Protein AF-A0A8S1V8V9-F1 (afdb_monomer)

Nearest PDB structures (foldseek):
  4qnz-assembly1_A  TM=6.949E-01  e=1.339E-03  Escherichia coli str. K-12 substr. MC4100
  6pjr-assembly1_A  TM=7.180E-01  e=3.390E-03  Escherichia coli
  3zmj-assembly1_A  TM=7.064E-01  e=3.738E-03  Escherichia coli
  6pj9-assembly1_A  TM=7.117E-01  e=6.097E-03  Escherichia coli
  7unh-assembly1_A  TM=2.315E-01  e=5.204E+00  synthetic construct

Structure (mmCIF, N/CA/C/O backbone):
data_AF-A0A8S1V8V9-F1
#
_entry.id   AF-A0A8S1V8V9-F1
#
loop_
_atom_site.group_PDB
_atom_site.id
_atom_site.type_symbol
_atom_site.label_atom_id
_atom_site.label_alt_id
_atom_site.label_comp_id
_atom_site.label_asym_id
_atom_site.label_entity_id
_atom_site.label_seq_id
_atom_site.pdbx_PDB_ins_code
_atom_site.Cartn_x
_atom_site.Cartn_y
_atom_site.Cartn_z
_atom_site.occupancy
_atom_site.B_iso_or_equiv
_atom_site.auth_seq_id
_atom_site.auth_comp_id
_atom_site.auth_asym_id
_atom_site.auth_atom_id
_atom_site.pdbx_PDB_model_num
ATOM 1 N N . MET A 1 1 ? -15.791 -45.368 -5.706 1.00 50.22 1 MET A N 1
ATOM 2 C CA . MET A 1 1 ? -15.961 -44.044 -6.357 1.00 50.22 1 MET A CA 1
ATOM 3 C C . MET A 1 1 ? -16.990 -43.255 -5.551 1.00 50.22 1 MET A C 1
ATOM 5 O O . MET A 1 1 ? -18.125 -43.705 -5.466 1.00 50.22 1 MET A O 1
ATOM 9 N N . ASN A 1 2 ? -16.582 -42.166 -4.888 1.00 64.69 2 ASN A N 1
ATOM 10 C CA . ASN A 1 2 ? -17.394 -41.471 -3.877 1.00 64.69 2 ASN A CA 1
ATOM 11 C C . ASN A 1 2 ? -18.633 -40.778 -4.468 1.00 64.69 2 ASN A C 1
ATOM 13 O O . ASN A 1 2 ? -18.617 -40.292 -5.600 1.00 64.69 2 ASN A O 1
ATOM 17 N N . THR A 1 3 ? -19.701 -40.696 -3.672 1.00 59.81 3 THR A N 1
ATOM 18 C CA . THR A 1 3 ? -21.006 -40.100 -4.016 1.00 59.81 3 THR A CA 1
ATOM 19 C C . THR A 1 3 ? -20.874 -38.673 -4.563 1.00 59.81 3 THR A C 1
ATOM 21 O O . THR A 1 3 ? -21.529 -38.317 -5.540 1.00 59.81 3 THR A O 1
ATOM 24 N N . LEU A 1 4 ? -19.936 -37.890 -4.020 1.00 46.09 4 LEU A N 1
ATOM 25 C CA . LEU A 1 4 ? -19.588 -36.544 -4.496 1.00 46.09 4 LEU A CA 1
ATOM 26 C C . LEU A 1 4 ? -19.056 -36.531 -5.937 1.00 46.09 4 LEU A C 1
ATOM 28 O O . LEU A 1 4 ? -19.397 -35.646 -6.717 1.00 46.09 4 LEU A O 1
ATOM 32 N N . THR A 1 5 ? -18.268 -37.534 -6.322 1.00 61.69 5 THR A N 1
ATOM 33 C CA . THR A 1 5 ? -17.696 -37.644 -7.671 1.00 61.69 5 THR A CA 1
ATOM 34 C C . THR A 1 5 ? -18.764 -38.005 -8.707 1.00 61.69 5 THR A C 1
ATOM 36 O O . THR A 1 5 ? -18.702 -37.528 -9.840 1.00 61.69 5 THR A O 1
ATOM 39 N N . LYS A 1 6 ? -19.773 -38.807 -8.325 1.00 64.62 6 LYS A N 1
ATOM 40 C CA . LYS A 1 6 ? -20.947 -39.084 -9.174 1.00 64.62 6 LY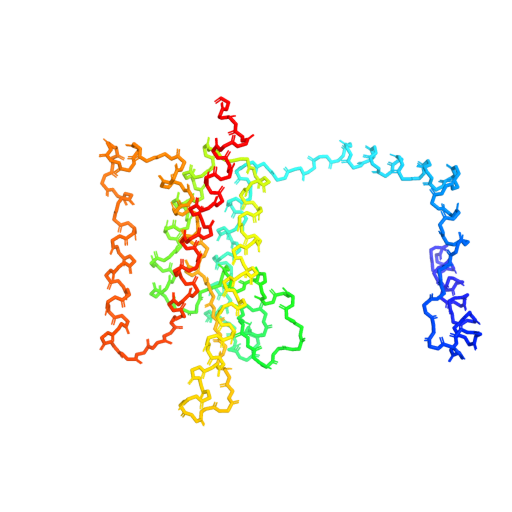S A CA 1
ATOM 41 C C . LYS A 1 6 ? -21.788 -37.824 -9.385 1.00 64.62 6 LYS A C 1
ATOM 43 O O . LYS A 1 6 ? -22.103 -37.513 -10.529 1.00 64.62 6 LYS A O 1
ATOM 48 N N . ILE A 1 7 ? -22.067 -37.073 -8.316 1.00 65.19 7 ILE A N 1
ATOM 49 C CA . ILE A 1 7 ? -22.847 -35.826 -8.380 1.00 65.19 7 ILE A CA 1
ATOM 50 C C . ILE A 1 7 ? -22.131 -34.781 -9.246 1.00 65.19 7 ILE A C 1
ATOM 52 O O . ILE A 1 7 ? -22.746 -34.210 -10.142 1.00 65.19 7 ILE A O 1
ATOM 56 N N . ALA A 1 8 ? -20.822 -34.588 -9.056 1.00 56.75 8 ALA A N 1
ATOM 57 C CA . ALA A 1 8 ? -20.038 -33.641 -9.849 1.00 56.75 8 ALA A CA 1
ATOM 58 C C . ALA A 1 8 ? -20.010 -34.009 -11.343 1.00 56.75 8 ALA A C 1
ATOM 60 O O . ALA A 1 8 ? -20.211 -33.145 -12.194 1.00 56.75 8 ALA A O 1
ATOM 61 N N . LYS A 1 9 ? -19.839 -35.298 -11.681 1.00 67.75 9 LYS A N 1
ATOM 62 C CA . LYS A 1 9 ? -19.896 -35.758 -13.081 1.00 67.75 9 LYS A CA 1
ATOM 63 C C . LYS A 1 9 ? -21.269 -35.528 -13.712 1.00 67.75 9 LYS A C 1
ATOM 65 O O . LYS A 1 9 ? -21.338 -35.110 -14.864 1.00 67.75 9 LYS A O 1
ATOM 70 N N . GLN A 1 10 ? -22.344 -35.783 -12.970 1.00 69.62 10 GLN A N 1
ATOM 71 C CA . GLN A 1 10 ? -23.710 -35.603 -13.463 1.00 69.62 10 GLN A CA 1
ATOM 72 C C . GLN A 1 10 ? -24.035 -34.117 -13.680 1.00 69.62 10 GLN A C 1
ATOM 74 O O . GLN A 1 10 ? -24.621 -33.762 -14.700 1.00 69.62 10 GLN A O 1
ATOM 79 N N . PHE A 1 11 ? -23.560 -33.244 -12.787 1.00 60.50 11 PHE A N 1
ATOM 80 C CA . PHE A 1 11 ? -23.713 -31.792 -12.903 1.00 60.50 11 PHE A CA 1
ATOM 81 C C . PHE A 1 11 ? -22.928 -31.225 -14.097 1.00 60.50 11 PHE A C 1
ATOM 83 O O . PHE A 1 11 ? -23.470 -30.466 -14.897 1.00 60.50 11 PHE A O 1
ATOM 90 N N . CYS A 1 12 ? -21.677 -31.659 -14.288 1.00 65.06 12 CYS A N 1
ATOM 91 C CA . CYS A 1 12 ? -20.875 -31.262 -15.447 1.00 65.06 12 CYS A CA 1
ATOM 92 C C . CYS A 1 12 ? -21.485 -31.743 -16.772 1.00 65.06 12 CYS A C 1
ATOM 94 O O . CYS A 1 12 ? -21.436 -31.010 -17.758 1.00 65.06 12 CYS A O 1
ATOM 96 N N . LYS A 1 13 ? -22.088 -32.942 -16.799 1.00 67.44 13 LYS A N 1
ATOM 97 C CA . LYS A 1 13 ? -22.776 -33.471 -17.987 1.00 67.44 13 LYS A CA 1
ATOM 98 C C . LYS A 1 13 ? -24.010 -32.631 -18.345 1.00 67.44 13 LYS A C 1
ATOM 100 O O . LYS A 1 13 ? -24.128 -32.207 -19.488 1.00 67.44 13 LYS A O 1
ATO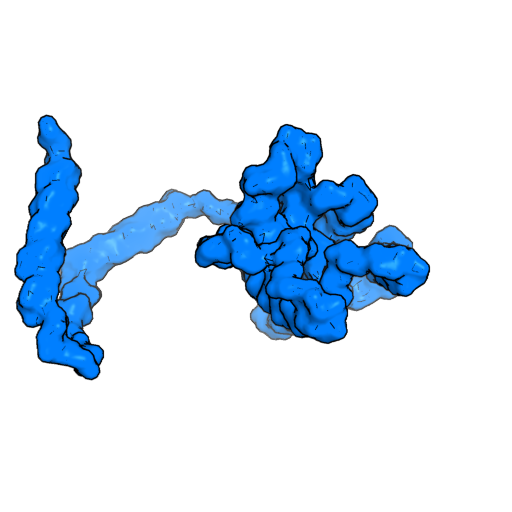M 105 N N . GLN A 1 14 ? -24.838 -32.278 -17.359 1.00 61.69 14 GLN A N 1
ATOM 106 C CA . GLN A 1 14 ? -26.021 -31.428 -17.561 1.00 61.69 14 GLN A CA 1
ATOM 107 C C . GLN A 1 14 ? -25.683 -29.997 -18.012 1.00 61.69 14 GLN A C 1
ATOM 109 O O . GLN A 1 14 ? -26.430 -29.406 -18.788 1.00 61.69 14 GLN A O 1
ATOM 114 N N . ILE A 1 15 ? -24.565 -29.428 -17.545 1.00 57.28 15 ILE A N 1
ATOM 115 C CA . ILE A 1 15 ? -24.098 -28.103 -17.992 1.00 57.28 15 ILE A CA 1
ATOM 116 C C . ILE A 1 15 ? -23.622 -28.151 -19.447 1.00 57.28 15 ILE A C 1
ATOM 118 O O . ILE A 1 15 ? -23.821 -27.186 -20.182 1.00 57.28 15 ILE A O 1
ATOM 122 N N . LYS A 1 16 ? -22.994 -29.259 -19.859 1.00 53.38 16 LYS A N 1
ATOM 123 C CA . LYS A 1 16 ? -22.466 -29.424 -21.216 1.00 53.38 16 LYS A CA 1
ATOM 124 C C . LYS A 1 16 ? -23.591 -29.634 -22.233 1.00 53.38 16 LYS A C 1
ATOM 126 O O . LYS A 1 16 ? -23.595 -28.955 -23.245 1.00 53.38 16 LYS A O 1
ATOM 131 N N . GLU A 1 17 ? -24.580 -30.465 -21.905 1.00 52.50 17 GLU A N 1
ATOM 132 C CA . GLU A 1 17 ? -25.754 -30.720 -22.761 1.00 52.50 17 GLU A CA 1
ATOM 133 C C . GLU A 1 17 ? -26.663 -29.485 -22.910 1.00 52.50 17 GLU A C 1
ATOM 135 O O . GLU A 1 17 ? -27.273 -29.298 -23.952 1.00 52.50 17 GLU A O 1
ATOM 140 N N . LYS A 1 18 ? -26.715 -28.587 -21.914 1.00 50.09 18 LYS A N 1
ATOM 141 C CA . LYS A 1 18 ? -27.475 -27.323 -22.008 1.00 50.09 18 LYS A CA 1
ATOM 142 C C . LYS A 1 18 ? -26.744 -26.183 -22.717 1.00 50.09 18 LYS A C 1
ATOM 144 O O . LYS A 1 18 ? -27.339 -25.125 -22.914 1.00 50.09 18 LYS A O 1
ATOM 149 N N . LYS A 1 19 ? -25.456 -26.340 -23.031 1.00 46.88 19 LYS A N 1
ATOM 150 C CA . LYS A 1 19 ? -24.667 -25.277 -23.668 1.00 46.88 19 LYS A CA 1
ATOM 151 C C . LYS A 1 19 ? -24.955 -25.170 -25.165 1.00 46.88 19 LYS A C 1
ATOM 153 O O . LYS A 1 19 ? -24.851 -24.073 -25.704 1.00 46.88 19 LYS A O 1
ATOM 158 N N . ASP A 1 20 ? -25.371 -26.271 -25.783 1.00 43.44 20 ASP A N 1
ATOM 159 C CA . ASP A 1 20 ? -25.562 -26.354 -27.231 1.00 43.44 20 ASP A CA 1
ATOM 160 C C . ASP A 1 20 ? -26.905 -25.753 -27.701 1.00 43.44 20 ASP A C 1
ATOM 162 O O . ASP A 1 20 ? -27.010 -25.352 -28.853 1.00 43.44 20 ASP A O 1
ATOM 166 N N . ASP A 1 21 ? -27.877 -25.546 -26.802 1.00 45.16 21 ASP A N 1
ATOM 167 C CA . ASP A 1 21 ? -29.167 -24.898 -27.120 1.00 45.16 21 ASP A CA 1
ATOM 168 C C . ASP A 1 21 ? -29.180 -23.362 -26.935 1.00 45.16 21 ASP A C 1
ATOM 170 O O . ASP A 1 21 ? -30.155 -22.704 -27.289 1.00 45.16 21 ASP A O 1
ATOM 174 N N . ILE A 1 22 ? -28.134 -22.754 -26.352 1.00 47.12 22 ILE A N 1
ATOM 175 C CA . ILE A 1 22 ? -28.158 -21.341 -25.888 1.00 47.12 22 ILE A CA 1
ATOM 176 C C . ILE A 1 22 ? -27.217 -20.427 -26.703 1.00 47.12 22 ILE A C 1
ATOM 178 O O . ILE A 1 22 ? -27.115 -19.230 -26.447 1.00 47.12 22 ILE A O 1
ATOM 182 N N . LEU A 1 23 ? -26.528 -20.958 -27.714 1.00 42.44 23 LEU A N 1
ATOM 183 C CA . LEU A 1 23 ? -25.505 -20.221 -28.471 1.00 42.44 23 LEU A CA 1
ATOM 184 C C . LEU A 1 23 ? -26.024 -19.423 -29.684 1.00 42.44 23 LEU A C 1
ATOM 186 O O . LEU A 1 23 ? -25.207 -18.900 -30.434 1.00 42.44 23 LEU A O 1
ATOM 190 N N . SER A 1 24 ? -27.341 -19.285 -29.887 1.00 43.12 24 SER A N 1
ATOM 191 C CA . SER A 1 24 ? -27.901 -18.677 -31.111 1.00 43.12 24 SER A CA 1
ATOM 192 C C . SER A 1 24 ? -28.602 -17.317 -30.963 1.00 43.12 24 SER A C 1
ATOM 194 O O . SER A 1 24 ? -29.259 -16.884 -31.907 1.00 43.12 24 SER A O 1
ATOM 196 N N . SER A 1 25 ? -28.449 -16.574 -29.860 1.00 39.50 25 SER A N 1
ATOM 197 C CA . SER A 1 25 ? -28.964 -15.192 -29.825 1.00 39.50 25 SER A CA 1
ATOM 198 C C . SER A 1 25 ? -28.164 -14.250 -28.922 1.00 39.50 25 SER A C 1
ATOM 200 O O . SER A 1 25 ? -28.125 -14.449 -27.708 1.00 39.50 25 SER A O 1
ATOM 202 N N . ASP A 1 26 ? -27.622 -13.173 -29.504 1.00 41.88 26 ASP A N 1
ATOM 203 C CA . ASP A 1 26 ? -26.968 -12.026 -28.840 1.00 41.88 26 ASP A CA 1
ATOM 204 C C . ASP A 1 26 ? -27.962 -11.133 -28.069 1.00 41.88 26 ASP A C 1
ATOM 206 O O . ASP A 1 26 ? -27.984 -9.907 -28.169 1.00 41.88 26 ASP A O 1
ATOM 210 N N . THR A 1 27 ? -28.835 -11.743 -27.276 1.00 39.25 27 THR A N 1
ATOM 211 C CA . THR A 1 27 ? -29.747 -11.033 -26.379 1.00 39.25 27 THR A CA 1
ATOM 212 C C . THR A 1 27 ? -29.635 -11.631 -24.990 1.00 39.25 27 THR A C 1
ATOM 214 O O . THR A 1 27 ? -29.738 -12.840 -24.792 1.00 39.25 27 THR A O 1
ATOM 217 N N . TYR A 1 28 ? -29.402 -10.772 -23.998 1.00 39.66 28 TYR A N 1
ATOM 218 C CA . TYR A 1 28 ? -29.381 -11.171 -22.597 1.00 39.66 28 TYR A CA 1
ATOM 219 C C . TYR A 1 28 ? -30.792 -11.619 -22.186 1.00 39.66 28 TYR A C 1
ATOM 221 O O . TYR A 1 28 ? -31.648 -10.802 -21.846 1.00 39.66 28 TYR A O 1
ATOM 229 N N . ILE A 1 29 ? -31.061 -12.924 -22.246 1.00 46.22 29 ILE A N 1
ATOM 230 C CA . ILE A 1 29 ? -32.343 -13.488 -21.818 1.00 46.22 29 ILE A CA 1
ATOM 231 C C . ILE A 1 29 ? -32.379 -13.473 -20.286 1.00 46.22 29 ILE A C 1
ATOM 233 O O . ILE A 1 29 ? -31.666 -14.228 -19.618 1.00 46.22 29 ILE A O 1
ATOM 237 N N . TYR A 1 30 ? -33.238 -12.623 -19.719 1.00 38.97 30 TYR A N 1
ATOM 238 C CA . TYR A 1 30 ? -33.554 -12.610 -18.290 1.00 38.97 30 TYR A CA 1
ATOM 239 C C . TYR A 1 30 ? -34.155 -13.968 -17.890 1.00 38.97 30 TYR A C 1
ATOM 241 O O . TYR A 1 30 ? -35.337 -14.245 -18.101 1.00 38.97 30 TYR A O 1
ATOM 249 N N . ALA A 1 31 ? -33.325 -14.855 -17.337 1.00 47.75 31 ALA A N 1
ATOM 250 C CA . ALA A 1 31 ? -33.710 -16.218 -16.986 1.00 47.75 31 ALA A CA 1
ATOM 251 C C . ALA A 1 31 ? -34.593 -16.241 -15.725 1.00 47.75 31 ALA A C 1
ATOM 253 O O . ALA A 1 31 ? -34.143 -16.587 -14.631 1.00 47.75 31 ALA A O 1
ATOM 254 N N . LYS A 1 32 ? -35.879 -15.907 -15.890 1.00 48.00 32 LYS A N 1
ATOM 255 C CA . LYS A 1 32 ? -36.911 -15.869 -14.835 1.00 48.00 32 LYS A CA 1
ATOM 256 C C . LYS A 1 32 ? -36.983 -17.176 -14.019 1.00 48.00 32 LYS A C 1
ATOM 258 O O . LYS A 1 32 ? -37.219 -17.142 -12.817 1.00 48.00 32 LYS A O 1
ATOM 263 N N . GLN A 1 33 ? -36.680 -18.319 -14.644 1.00 52.22 33 GLN A N 1
ATOM 264 C CA . GLN A 1 33 ? -36.617 -19.641 -13.999 1.00 52.22 33 GLN A CA 1
ATOM 265 C C . GLN A 1 33 ? -35.424 -19.813 -13.037 1.00 52.22 33 GLN A C 1
ATOM 267 O O . GLN A 1 33 ? -35.540 -20.528 -12.047 1.00 52.22 33 GLN A O 1
ATOM 272 N N . LYS A 1 34 ? -34.283 -19.143 -13.270 1.00 50.72 34 LYS A N 1
ATOM 273 C CA . LYS A 1 34 ? -33.111 -19.223 -12.371 1.00 50.72 34 LYS A CA 1
ATOM 274 C C . LYS A 1 34 ? -33.329 -18.447 -11.065 1.00 50.72 34 LYS A C 1
ATOM 276 O O . LYS A 1 34 ? -32.769 -18.822 -10.042 1.00 50.72 34 LYS A O 1
ATOM 281 N N . LEU A 1 35 ? -34.183 -17.421 -11.086 1.00 46.97 35 LEU A N 1
ATOM 282 C CA . LEU A 1 35 ? -34.614 -16.673 -9.898 1.00 46.97 35 LEU A CA 1
ATOM 283 C C . LEU A 1 35 ? -35.665 -17.421 -9.063 1.00 46.97 35 LEU A C 1
ATOM 285 O O . LEU A 1 35 ? -35.697 -17.245 -7.850 1.00 46.97 35 LEU A O 1
ATOM 289 N N . GLN A 1 36 ? -36.470 -18.310 -9.660 1.00 49.41 36 GLN A N 1
ATOM 290 C CA . GLN A 1 36 ? -37.409 -19.146 -8.894 1.00 49.41 36 GLN A CA 1
ATOM 291 C C . GLN A 1 36 ? -36.695 -20.120 -7.946 1.00 49.41 36 GLN A C 1
ATOM 293 O O . GLN A 1 36 ? -37.227 -20.420 -6.883 1.00 49.41 36 GLN A O 1
ATOM 298 N N . ILE A 1 37 ? -35.468 -20.542 -8.277 1.00 54.28 37 ILE A N 1
ATOM 299 C CA . ILE A 1 37 ? -34.625 -21.376 -7.402 1.00 54.28 37 ILE A CA 1
ATOM 300 C C . ILE A 1 37 ? -34.226 -20.615 -6.126 1.00 54.28 37 ILE A C 1
ATOM 302 O O . ILE A 1 37 ? -34.077 -21.225 -5.074 1.00 54.28 37 ILE A O 1
ATOM 306 N N . ILE A 1 38 ? -34.101 -19.284 -6.189 1.00 49.44 38 ILE A N 1
ATOM 307 C CA . ILE A 1 38 ? -33.765 -18.440 -5.028 1.00 49.44 38 ILE A CA 1
ATOM 308 C C . ILE A 1 38 ? -34.950 -18.364 -4.047 1.00 49.44 38 ILE A C 1
ATOM 310 O O . ILE A 1 38 ? -34.739 -18.237 -2.844 1.00 49.44 38 ILE A O 1
ATOM 314 N N . ASN A 1 39 ? -36.179 -18.542 -4.548 1.00 53.81 39 ASN A N 1
ATOM 315 C CA . ASN A 1 39 ? -37.407 -18.614 -3.752 1.00 53.81 39 ASN A CA 1
ATOM 316 C C . ASN A 1 39 ? -37.819 -20.056 -3.390 1.00 53.81 39 ASN A C 1
ATOM 318 O O . ASN A 1 39 ? -38.872 -20.252 -2.783 1.00 53.81 39 ASN A O 1
ATOM 322 N N . ASP A 1 40 ? -37.026 -21.070 -3.756 1.00 74.06 40 ASP A N 1
ATOM 323 C CA . ASP A 1 40 ? -37.294 -22.461 -3.382 1.00 74.06 40 ASP A CA 1
ATOM 324 C C . ASP A 1 40 ? -37.121 -22.620 -1.856 1.00 74.06 40 ASP A C 1
ATOM 326 O O . ASP A 1 40 ? -36.043 -22.318 -1.328 1.00 74.06 40 ASP A O 1
ATOM 330 N N . PRO A 1 41 ? -38.131 -23.130 -1.122 1.00 74.25 41 PRO A N 1
ATOM 331 C CA . PRO A 1 41 ? -38.052 -23.316 0.328 1.00 74.25 41 PRO A CA 1
ATOM 332 C C . PRO A 1 41 ? -36.838 -24.137 0.786 1.00 74.25 41 PRO A C 1
ATOM 334 O O . PRO A 1 41 ? -36.271 -23.871 1.849 1.00 74.25 41 PRO A O 1
ATOM 337 N N . LYS A 1 42 ? -36.391 -25.112 -0.019 1.00 76.38 42 LYS A N 1
ATOM 338 C CA . LYS A 1 42 ? -35.196 -25.923 0.260 1.00 76.38 42 LYS A CA 1
ATOM 339 C C . LYS A 1 42 ? -33.912 -25.125 0.063 1.00 76.38 42 LYS A C 1
ATOM 341 O O . LYS A 1 42 ? -32.956 -25.327 0.812 1.00 76.38 42 LYS A O 1
ATOM 346 N N . PHE A 1 43 ? -33.875 -24.230 -0.924 1.00 67.50 43 PHE A N 1
ATOM 347 C CA . PHE A 1 43 ? -32.741 -23.332 -1.137 1.00 67.50 43 PHE A CA 1
ATOM 348 C C . PHE A 1 43 ? -32.646 -22.308 -0.003 1.00 67.50 43 PHE A C 1
ATOM 350 O O . PHE A 1 43 ? -31.578 -22.165 0.586 1.00 67.50 43 PHE A O 1
ATOM 357 N N . ILE A 1 44 ? -33.769 -21.699 0.387 1.00 70.56 44 ILE A N 1
ATOM 358 C CA . ILE A 1 44 ? -33.852 -20.764 1.519 1.00 70.56 44 ILE A CA 1
ATOM 359 C C . ILE A 1 44 ? -33.391 -21.440 2.818 1.00 70.56 44 ILE A C 1
ATOM 361 O O . ILE A 1 44 ? -32.507 -20.919 3.493 1.00 70.56 44 ILE A O 1
ATOM 365 N N . GLN A 1 45 ? -33.895 -22.638 3.141 1.00 78.06 45 GLN A N 1
ATOM 366 C CA . GLN A 1 45 ? -33.452 -23.379 4.332 1.00 78.06 45 GLN A CA 1
ATOM 367 C C . GLN A 1 45 ? -31.965 -23.745 4.294 1.00 78.06 45 GLN A C 1
ATOM 369 O O . GLN A 1 45 ? -31.303 -23.753 5.333 1.00 78.06 45 GLN A O 1
ATOM 374 N N . LYS A 1 46 ? -31.421 -24.059 3.114 1.00 77.56 46 LYS A N 1
ATOM 375 C CA . LYS A 1 46 ? -29.989 -24.332 2.958 1.00 77.56 46 LYS A CA 1
ATOM 376 C C . LYS A 1 46 ? -29.161 -23.069 3.195 1.00 77.56 46 LYS A C 1
ATOM 378 O O . LYS A 1 46 ? -28.143 -23.156 3.872 1.00 77.56 46 LYS A O 1
ATOM 383 N N . THR A 1 47 ? -29.605 -21.919 2.694 1.00 62.94 47 THR A N 1
ATOM 384 C CA . THR A 1 47 ? -28.953 -20.620 2.914 1.00 62.94 47 THR A CA 1
ATOM 385 C C . THR A 1 47 ? -29.019 -20.207 4.383 1.00 62.94 47 THR A C 1
ATOM 387 O O . THR A 1 47 ? -27.986 -19.854 4.939 1.00 62.94 47 THR A O 1
ATOM 390 N N . ILE A 1 48 ? -30.170 -20.378 5.047 1.00 76.44 48 ILE A N 1
ATOM 391 C CA . ILE A 1 48 ? -30.329 -20.143 6.494 1.00 76.44 48 ILE A CA 1
ATOM 392 C C . ILE A 1 48 ? -29.383 -21.044 7.294 1.00 76.44 48 ILE A C 1
ATOM 394 O O . ILE A 1 48 ? -28.641 -20.550 8.133 1.00 76.44 48 ILE A O 1
ATOM 398 N N . LYS A 1 49 ? -29.313 -22.347 6.989 1.00 80.56 49 LYS A N 1
ATOM 399 C CA . LYS A 1 49 ? -28.368 -23.261 7.660 1.00 80.56 49 LYS A CA 1
ATOM 400 C C . LYS A 1 49 ? -26.906 -22.893 7.407 1.00 80.56 49 LYS A C 1
ATOM 402 O O . LYS A 1 49 ? -26.079 -23.056 8.300 1.00 80.56 49 LYS A O 1
ATOM 407 N N . ILE A 1 50 ? -26.569 -22.408 6.210 1.00 66.94 5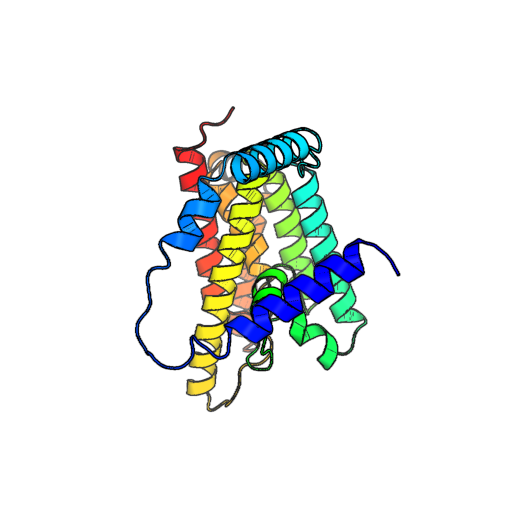0 ILE A N 1
ATOM 408 C CA . ILE A 1 50 ? -25.223 -21.908 5.900 1.00 66.94 50 ILE A CA 1
ATOM 409 C C . ILE A 1 50 ? -24.932 -20.648 6.724 1.00 66.94 50 ILE A C 1
ATOM 411 O O . ILE A 1 50 ? -23.882 -20.595 7.360 1.00 66.94 50 ILE A O 1
ATOM 415 N N . GLU A 1 51 ? -25.859 -19.691 6.800 1.00 57.38 51 GLU A N 1
ATOM 416 C CA . GLU A 1 51 ? -25.733 -18.489 7.635 1.00 57.38 51 GLU A CA 1
ATOM 417 C C . GLU A 1 51 ? -25.640 -18.813 9.132 1.00 57.38 51 GLU A C 1
ATOM 419 O O . GLU A 1 51 ? -24.805 -18.246 9.832 1.00 57.38 51 GLU A O 1
ATOM 424 N N . GLU A 1 52 ? -26.442 -19.749 9.638 1.00 69.31 52 GLU A N 1
ATOM 425 C CA . GLU A 1 52 ? -26.401 -20.217 11.028 1.00 69.31 52 GLU A CA 1
ATOM 426 C C . GLU A 1 52 ? -25.092 -20.952 11.334 1.00 69.31 52 GLU A C 1
ATOM 428 O O . GLU A 1 52 ? -24.469 -20.713 12.368 1.00 69.31 52 GLU A O 1
ATOM 433 N N . SER A 1 53 ? -24.608 -21.785 10.407 1.00 57.53 53 SER A N 1
ATOM 434 C CA . SER A 1 53 ? -23.309 -22.456 10.542 1.00 57.53 53 SER A CA 1
ATOM 435 C C . SER A 1 53 ? -22.126 -21.483 10.450 1.00 57.53 53 SER A C 1
ATOM 437 O O . SER A 1 53 ? -21.111 -21.690 11.118 1.00 57.53 53 SER A O 1
ATOM 439 N N . ALA A 1 54 ? -22.267 -20.394 9.685 1.00 54.16 54 ALA A N 1
ATOM 440 C CA . ALA A 1 54 ? -21.300 -19.303 9.617 1.00 54.16 54 ALA A CA 1
ATOM 441 C C . ALA A 1 54 ? -21.311 -18.459 10.903 1.00 54.16 54 ALA A C 1
ATOM 443 O O . ALA A 1 54 ? -20.245 -18.108 11.401 1.00 54.16 54 ALA A O 1
ATOM 444 N N . LYS A 1 55 ? -22.488 -18.222 11.504 1.00 52.53 55 LYS A N 1
ATOM 445 C CA . LYS A 1 55 ? -22.628 -17.607 12.840 1.00 52.53 55 LYS A CA 1
ATOM 446 C C . LYS A 1 55 ? -22.056 -18.487 13.959 1.00 52.53 55 LYS A C 1
ATOM 448 O O . LYS A 1 55 ? -21.585 -17.954 14.961 1.00 52.53 55 LYS A O 1
ATOM 453 N N . ALA A 1 56 ? -22.084 -19.813 13.801 1.00 48.75 56 ALA A N 1
ATOM 454 C CA . ALA A 1 56 ? -21.554 -20.774 14.773 1.00 48.75 56 ALA A CA 1
ATOM 455 C C . ALA A 1 56 ? -20.027 -20.975 14.679 1.00 48.75 56 ALA A C 1
ATOM 457 O O . ALA A 1 56 ? -19.406 -21.423 15.642 1.00 48.75 56 ALA A O 1
ATOM 458 N N . LYS A 1 57 ? -19.394 -20.619 13.553 1.00 43.38 57 LYS A N 1
ATOM 459 C CA . LYS A 1 57 ? -17.934 -20.670 13.359 1.00 43.38 57 LYS A CA 1
ATOM 460 C C . LYS A 1 57 ? -17.365 -19.269 13.186 1.00 43.38 57 LYS A C 1
ATOM 462 O O . LYS A 1 57 ? -16.854 -18.897 12.133 1.00 43.38 57 LYS A O 1
ATOM 467 N N . ASN A 1 58 ? -17.424 -18.499 14.262 1.00 41.19 58 ASN A N 1
ATOM 468 C CA . ASN A 1 58 ? -16.864 -17.158 14.329 1.00 41.19 58 ASN A CA 1
ATOM 469 C C . ASN A 1 58 ? -15.330 -17.192 14.453 1.00 41.19 58 ASN A C 1
ATOM 471 O O . ASN A 1 58 ? -14.771 -16.786 15.469 1.00 41.19 58 ASN A O 1
ATOM 475 N N . TYR A 1 59 ? -14.628 -17.625 13.403 1.00 42.34 59 TYR A N 1
ATOM 476 C CA . TYR A 1 59 ? -13.227 -17.237 13.204 1.00 42.34 59 TYR A CA 1
ATOM 477 C C . TYR A 1 59 ? -13.194 -15.787 12.700 1.00 42.34 59 TYR A C 1
ATOM 479 O O . TYR A 1 59 ? -12.813 -15.511 11.564 1.00 42.34 59 TYR A O 1
ATOM 487 N N . TYR A 1 60 ? -13.671 -14.840 13.512 1.00 47.81 60 TYR A N 1
ATOM 488 C CA . TYR A 1 60 ? -13.497 -13.428 13.194 1.00 47.81 60 TYR A CA 1
ATOM 489 C C . TYR A 1 60 ? -12.045 -13.059 13.457 1.00 47.81 60 TYR A C 1
ATOM 491 O O . TYR A 1 60 ? -11.561 -13.243 14.573 1.00 47.81 60 TYR A O 1
ATOM 499 N N . LEU A 1 61 ? -11.376 -12.497 12.447 1.00 50.59 61 LEU A N 1
ATOM 500 C CA . LEU A 1 61 ? -10.152 -11.738 12.669 1.00 50.59 61 LEU A CA 1
ATOM 501 C C . LEU A 1 61 ? -10.461 -10.673 13.728 1.00 50.59 61 LEU A C 1
ATOM 503 O O . LEU A 1 61 ? -11.259 -9.769 13.492 1.00 50.59 61 LEU A O 1
ATOM 507 N N . THR A 1 62 ? -9.886 -10.798 14.919 1.00 57.50 62 THR A N 1
ATOM 508 C CA . THR A 1 62 ? -10.005 -9.764 15.950 1.00 57.50 62 THR A CA 1
ATOM 509 C C . THR A 1 62 ? -9.300 -8.492 15.472 1.00 57.50 62 THR A C 1
ATOM 511 O O . THR A 1 62 ? -8.446 -8.537 14.582 1.00 57.50 62 THR A O 1
ATOM 514 N N . SER A 1 63 ? -9.604 -7.342 16.086 1.00 58.28 63 SER A N 1
ATOM 515 C CA . SER A 1 63 ? -8.922 -6.062 15.804 1.00 58.28 63 SER A CA 1
ATOM 516 C C . SER A 1 63 ? -7.394 -6.147 15.886 1.00 58.28 63 SER A C 1
ATOM 518 O O . SER A 1 63 ? -6.711 -5.345 15.262 1.00 58.28 63 SER A O 1
ATOM 520 N N . LYS A 1 64 ? -6.853 -7.152 16.588 1.00 66.38 64 LYS A N 1
ATOM 521 C CA . LYS A 1 64 ? -5.414 -7.412 16.702 1.00 66.38 64 LYS A CA 1
ATOM 522 C C . LYS A 1 64 ? -4.874 -8.394 15.657 1.00 66.38 64 LYS A C 1
ATOM 524 O O . LYS A 1 64 ? -3.714 -8.2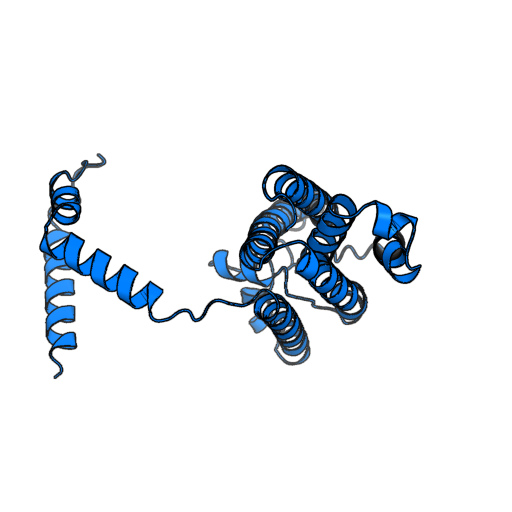87 15.279 1.00 66.38 64 LYS A O 1
ATOM 529 N N . GLN A 1 65 ? -5.684 -9.336 15.171 1.00 75.81 65 GLN A N 1
ATOM 530 C CA . GLN A 1 65 ? -5.216 -10.384 14.254 1.00 75.81 65 GLN A CA 1
ATOM 531 C C . GLN A 1 65 ? -4.942 -9.861 12.841 1.00 75.81 65 GLN A C 1
ATOM 533 O O . GLN A 1 65 ? -3.968 -10.287 12.229 1.00 75.81 65 GLN A O 1
ATOM 538 N N . PHE A 1 66 ? -5.754 -8.930 12.328 1.00 82.69 66 PHE A N 1
ATOM 539 C CA . PHE A 1 66 ? -5.523 -8.366 10.993 1.00 82.69 66 PHE A CA 1
ATOM 540 C C . PHE A 1 66 ? -4.203 -7.572 10.895 1.00 82.69 66 PHE A C 1
ATOM 542 O O . PHE A 1 66 ? -3.427 -7.863 9.987 1.00 82.69 66 PHE A O 1
ATOM 549 N N . PRO A 1 67 ? -3.875 -6.656 11.830 1.00 83.88 67 PRO A N 1
ATOM 550 C CA . PRO A 1 67 ? -2.563 -6.007 11.865 1.00 83.88 67 PRO A CA 1
ATOM 551 C C . PRO A 1 67 ? -1.389 -6.986 11.883 1.00 83.88 67 PRO A C 1
ATOM 553 O O . PRO A 1 67 ? -0.444 -6.827 11.118 1.00 83.88 67 PRO A O 1
ATOM 556 N N . ILE A 1 68 ? -1.467 -8.024 12.723 1.00 85.94 68 ILE A N 1
ATOM 557 C CA . ILE A 1 68 ? -0.420 -9.050 12.819 1.00 85.94 68 ILE A CA 1
ATOM 558 C C . ILE A 1 68 ? -0.275 -9.785 11.485 1.00 85.94 68 ILE A C 1
ATOM 560 O O . ILE A 1 68 ? 0.843 -9.962 11.008 1.00 85.94 68 ILE A O 1
ATOM 564 N N . LEU A 1 69 ? -1.394 -10.174 10.868 1.00 87.56 69 LEU A N 1
ATOM 565 C CA . LEU A 1 69 ? -1.400 -10.863 9.582 1.00 87.56 69 LEU A CA 1
ATOM 566 C C . LEU A 1 69 ? -0.795 -9.997 8.473 1.00 87.56 69 LEU A C 1
ATOM 568 O O . LEU A 1 69 ? 0.003 -10.496 7.685 1.00 87.56 69 LEU A O 1
ATOM 572 N N . LEU A 1 70 ? -1.137 -8.707 8.430 1.00 89.44 70 LEU A N 1
ATOM 573 C CA . LEU A 1 70 ? -0.617 -7.776 7.432 1.00 89.44 70 LEU A CA 1
ATOM 574 C C . LEU A 1 70 ? 0.894 -7.554 7.598 1.00 89.44 70 LEU A C 1
ATOM 576 O O . LEU A 1 70 ? 1.635 -7.629 6.618 1.00 89.44 70 LEU A O 1
ATOM 580 N N . CYS A 1 71 ? 1.375 -7.364 8.830 1.00 89.25 71 CYS A N 1
ATOM 581 C CA . CYS A 1 71 ? 2.808 -7.237 9.110 1.00 89.25 71 CYS A CA 1
ATOM 582 C C . CYS A 1 71 ? 3.577 -8.525 8.788 1.00 89.25 71 CYS A C 1
ATOM 584 O O . CYS A 1 71 ? 4.621 -8.467 8.141 1.00 89.25 71 CYS A O 1
ATOM 586 N N . ALA A 1 72 ? 3.058 -9.688 9.196 1.00 90.00 72 ALA A N 1
ATOM 587 C CA . ALA A 1 72 ? 3.673 -10.982 8.906 1.00 90.00 72 ALA A CA 1
ATOM 588 C C . ALA A 1 72 ? 3.701 -11.273 7.398 1.00 90.00 72 ALA A C 1
ATOM 590 O O . ALA A 1 72 ? 4.717 -11.732 6.882 1.00 90.00 72 ALA A O 1
ATOM 591 N N . GLY A 1 73 ? 2.622 -10.949 6.680 1.00 91.00 73 GLY A N 1
ATOM 592 C CA . GLY A 1 73 ? 2.565 -11.036 5.222 1.00 91.00 73 GLY A CA 1
ATOM 593 C C . GLY A 1 73 ? 3.580 -10.112 4.551 1.00 91.00 73 GLY A C 1
ATOM 594 O O . GLY A 1 73 ? 4.300 -10.547 3.660 1.00 91.00 73 GLY A O 1
ATOM 595 N N . THR A 1 74 ? 3.709 -8.875 5.032 1.00 92.19 74 THR A N 1
ATOM 596 C CA . THR A 1 74 ? 4.684 -7.902 4.512 1.00 92.19 74 THR A CA 1
ATOM 597 C C . THR A 1 74 ? 6.125 -8.383 4.703 1.00 92.19 74 THR A C 1
ATOM 599 O O . THR A 1 74 ? 6.925 -8.351 3.767 1.00 92.19 74 THR A O 1
ATOM 602 N N . LEU A 1 75 ? 6.448 -8.907 5.891 1.00 92.75 75 LEU A N 1
ATOM 603 C CA . LEU A 1 75 ? 7.733 -9.553 6.188 1.00 92.75 75 LEU A CA 1
ATOM 604 C C . LEU A 1 75 ? 7.993 -10.756 5.278 1.00 92.75 75 LEU A C 1
ATOM 606 O O . LEU A 1 75 ? 9.091 -10.907 4.747 1.00 92.75 75 LEU A O 1
ATOM 610 N N . PHE A 1 76 ? 6.979 -11.599 5.085 1.00 93.44 76 PHE A N 1
ATOM 611 C CA . PHE A 1 76 ? 7.071 -12.768 4.223 1.00 93.44 76 PHE A CA 1
ATOM 612 C C . PHE A 1 76 ? 7.343 -12.374 2.768 1.00 93.44 76 PHE A C 1
ATOM 614 O O . PHE A 1 76 ? 8.281 -12.894 2.172 1.00 93.44 76 PHE A O 1
ATOM 621 N N . PHE A 1 77 ? 6.599 -11.418 2.204 1.00 91.19 77 PHE A N 1
ATOM 622 C CA . PHE A 1 77 ? 6.829 -10.960 0.831 1.00 91.19 77 PHE A CA 1
ATOM 623 C C . PHE A 1 77 ? 8.192 -10.299 0.662 1.00 91.19 77 PHE A C 1
ATOM 625 O O . PHE A 1 77 ? 8.866 -10.573 -0.329 1.00 91.19 77 PHE A O 1
ATOM 632 N N . TYR A 1 78 ? 8.630 -9.494 1.632 1.00 91.62 78 TYR A N 1
ATOM 633 C CA . TYR A 1 78 ? 9.984 -8.947 1.626 1.00 91.62 78 TYR A CA 1
ATOM 634 C C . TYR A 1 78 ? 11.038 -10.059 1.621 1.00 91.62 78 TYR A C 1
ATOM 636 O O . TYR A 1 78 ? 11.937 -10.045 0.785 1.00 91.62 78 TYR A O 1
ATOM 644 N N . HIS A 1 79 ? 10.898 -11.066 2.489 1.00 91.25 79 HIS A N 1
ATOM 645 C CA . HIS A 1 79 ? 11.803 -12.213 2.502 1.00 91.25 79 HIS A CA 1
ATOM 646 C C . HIS A 1 79 ? 11.820 -12.938 1.152 1.00 91.25 79 HIS A C 1
ATOM 648 O O . HIS A 1 79 ? 12.897 -13.230 0.636 1.00 91.25 79 HIS A O 1
ATOM 654 N N . LEU A 1 80 ? 10.651 -13.163 0.540 1.00 89.25 80 LEU A N 1
ATOM 655 C CA . LEU A 1 80 ? 10.568 -13.764 -0.789 1.00 89.25 80 LEU A CA 1
ATOM 656 C C . LEU A 1 80 ? 11.326 -12.938 -1.842 1.00 89.25 80 LEU A C 1
ATOM 658 O O . LEU A 1 80 ? 11.988 -13.537 -2.686 1.00 89.25 80 LEU A O 1
ATOM 662 N N . TRP A 1 81 ? 11.286 -11.601 -1.788 1.00 86.56 81 TRP A N 1
ATOM 663 C CA . TRP A 1 81 ? 12.067 -10.741 -2.695 1.00 86.56 81 TRP A CA 1
ATOM 664 C C 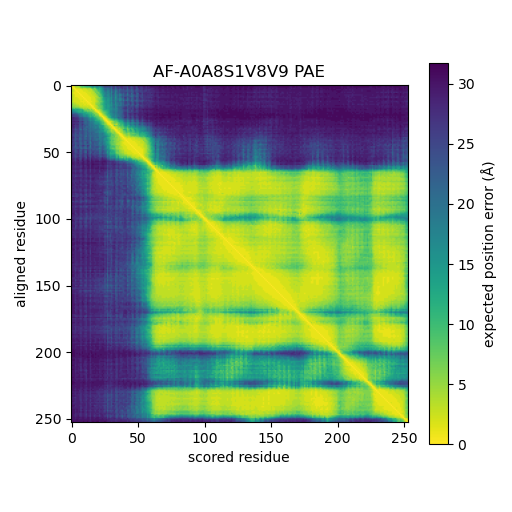. TRP A 1 81 ? 13.578 -10.916 -2.536 1.00 86.56 81 TRP A C 1
ATOM 666 O O . TRP A 1 81 ? 14.300 -10.750 -3.514 1.00 86.56 81 TRP A O 1
ATOM 676 N N . GLN A 1 82 ? 14.048 -11.284 -1.342 1.00 87.19 82 GLN A N 1
ATOM 677 C CA . GLN A 1 82 ? 15.471 -11.513 -1.081 1.00 87.19 82 GLN A CA 1
ATOM 678 C C . GLN A 1 82 ? 15.949 -12.905 -1.516 1.00 87.19 82 GLN A C 1
ATOM 680 O O . GLN A 1 82 ? 17.115 -13.065 -1.867 1.00 87.19 82 GLN A O 1
ATOM 685 N N . VAL A 1 83 ? 15.079 -13.922 -1.480 1.00 88.81 83 VAL A N 1
ATOM 686 C CA . VAL A 1 83 ? 15.487 -15.325 -1.708 1.00 88.81 83 VAL A CA 1
ATOM 687 C C . VAL A 1 83 ? 15.023 -15.913 -3.038 1.00 88.81 83 VAL A C 1
ATOM 689 O O . VAL A 1 83 ? 15.601 -16.892 -3.511 1.00 88.81 83 VAL A O 1
ATOM 692 N N . MET A 1 84 ? 13.973 -15.365 -3.654 1.00 85.06 84 MET A N 1
ATOM 693 C CA . MET A 1 84 ? 13.442 -15.876 -4.918 1.00 85.06 84 MET A CA 1
ATOM 694 C C . MET A 1 84 ? 13.986 -15.100 -6.124 1.00 85.06 84 MET A C 1
ATOM 696 O O . MET A 1 84 ? 14.143 -13.883 -6.059 1.00 85.06 84 MET A O 1
ATOM 700 N N . PRO A 1 85 ? 14.179 -15.764 -7.282 1.00 84.25 85 PRO A N 1
ATOM 701 C CA . PRO A 1 85 ? 14.498 -15.069 -8.522 1.00 84.25 85 PRO A CA 1
ATOM 702 C C . PRO A 1 85 ? 13.428 -14.034 -8.883 1.00 84.25 85 PRO A C 1
ATOM 704 O O . PRO A 1 85 ? 12.233 -14.351 -8.869 1.00 84.25 85 PRO A O 1
ATOM 707 N N . TYR A 1 86 ? 13.870 -12.844 -9.307 1.00 80.00 86 TYR A N 1
ATOM 708 C CA . TYR A 1 86 ? 13.009 -11.726 -9.714 1.00 80.00 86 TYR A CA 1
ATOM 709 C C . TYR A 1 86 ? 11.855 -12.184 -10.618 1.00 80.00 86 TYR A C 1
ATOM 711 O O . TYR A 1 86 ? 10.688 -11.934 -10.326 1.00 80.00 86 TYR A O 1
ATOM 719 N N . SER A 1 87 ? 12.175 -12.966 -11.659 1.00 79.25 87 SER A N 1
ATOM 720 C CA . SER A 1 87 ? 11.242 -13.469 -12.679 1.00 79.25 87 SER A CA 1
ATOM 721 C C . SER A 1 87 ? 10.083 -14.324 -12.152 1.00 79.25 87 SER A C 1
ATOM 723 O O . SER A 1 87 ? 9.075 -14.487 -12.851 1.00 79.25 87 SER A O 1
ATOM 725 N N . LYS A 1 88 ? 10.223 -14.885 -10.945 1.00 83.44 88 LYS A N 1
ATOM 726 C CA . LYS A 1 88 ? 9.195 -15.695 -10.286 1.00 83.44 88 LYS A CA 1
ATOM 727 C C . LYS A 1 88 ? 8.312 -14.853 -9.375 1.00 83.44 88 LYS A C 1
ATOM 729 O O . LYS A 1 88 ? 7.104 -15.047 -9.378 1.00 83.44 88 LYS A O 1
ATOM 734 N N . ILE A 1 89 ? 8.896 -13.930 -8.613 1.00 84.00 89 ILE A N 1
ATOM 735 C CA . ILE A 1 89 ? 8.157 -13.210 -7.574 1.00 84.00 89 ILE A CA 1
ATOM 736 C C . ILE A 1 89 ? 7.348 -12.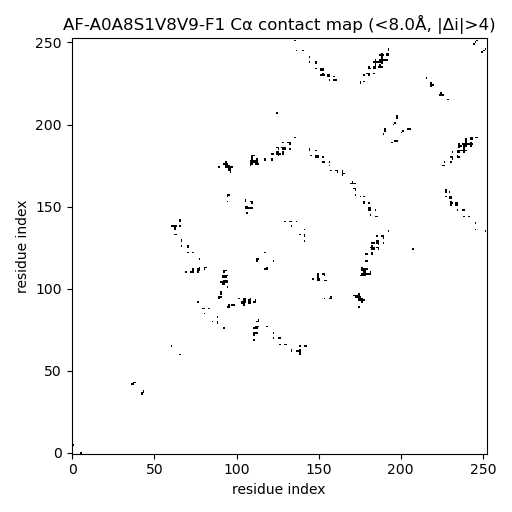028 -8.110 1.00 84.00 89 ILE A C 1
ATOM 738 O O . ILE A 1 89 ? 6.200 -11.847 -7.697 1.00 84.00 89 ILE A O 1
ATOM 742 N N . PHE A 1 90 ? 7.892 -11.268 -9.069 1.00 84.75 90 PHE A N 1
ATOM 743 C CA . PHE A 1 90 ? 7.280 -10.002 -9.487 1.00 84.75 90 PHE A CA 1
ATOM 744 C C . PHE A 1 90 ? 5.838 -10.202 -9.994 1.00 84.75 90 PHE A C 1
ATOM 746 O O . PHE A 1 90 ? 4.959 -9.383 -9.735 1.00 84.75 90 PHE A O 1
ATOM 753 N N . LYS A 1 91 ? 5.558 -11.340 -10.644 1.00 84.38 91 LYS A N 1
ATOM 754 C CA . LYS A 1 91 ? 4.238 -11.678 -11.203 1.00 84.38 91 LYS A CA 1
ATOM 755 C C . LYS A 1 91 ? 3.130 -11.773 -10.151 1.00 84.38 91 LYS A C 1
ATOM 757 O O . LYS A 1 91 ? 1.962 -11.775 -10.514 1.00 84.38 91 LYS A O 1
ATOM 762 N N . HIS A 1 92 ? 3.478 -11.889 -8.872 1.00 84.69 92 HIS A N 1
ATOM 763 C CA . HIS A 1 92 ? 2.518 -12.070 -7.785 1.00 84.69 92 HIS A CA 1
ATOM 764 C C . HIS A 1 92 ? 2.424 -10.857 -6.864 1.00 84.69 92 HIS A C 1
ATOM 766 O O . HIS A 1 92 ? 1.363 -10.608 -6.300 1.00 84.69 92 HIS A O 1
ATOM 772 N N . THR A 1 93 ? 3.518 -10.116 -6.699 1.00 87.69 93 THR A N 1
ATOM 773 C CA 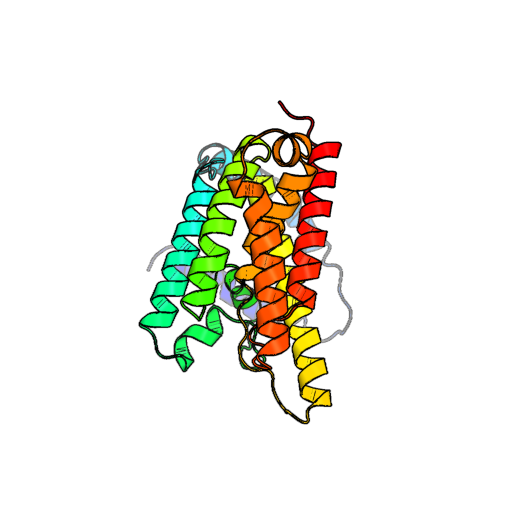. THR A 1 93 ? 3.656 -9.087 -5.657 1.00 87.69 93 THR A CA 1
ATOM 774 C C . THR A 1 93 ? 3.950 -7.699 -6.218 1.00 87.69 93 THR A C 1
ATOM 776 O O . THR A 1 93 ? 4.302 -6.796 -5.466 1.00 87.69 93 THR A O 1
ATOM 779 N N . SER A 1 94 ? 3.831 -7.500 -7.531 1.00 86.81 94 SER A N 1
ATOM 780 C CA . SER A 1 94 ? 4.048 -6.193 -8.154 1.00 86.81 94 SER A CA 1
ATOM 781 C C . SER A 1 94 ? 3.090 -5.940 -9.309 1.00 86.81 94 SER A C 1
ATOM 783 O O . SER A 1 94 ? 2.666 -6.859 -10.010 1.00 86.81 94 SER A O 1
ATOM 785 N N . ILE A 1 95 ? 2.760 -4.670 -9.507 1.00 87.12 95 ILE A N 1
ATOM 786 C CA . ILE A 1 95 ? 1.947 -4.195 -10.617 1.00 87.12 95 ILE A CA 1
ATOM 787 C C . ILE A 1 95 ? 2.825 -4.187 -11.861 1.00 87.12 95 ILE A C 1
ATOM 789 O O . ILE A 1 95 ? 3.911 -3.608 -11.857 1.00 87.12 95 ILE A O 1
ATOM 793 N N . SER A 1 96 ? 2.386 -4.872 -12.913 1.00 80.56 96 SER A N 1
ATOM 794 C CA . SER A 1 96 ? 3.178 -5.050 -14.125 1.00 80.56 96 SER A CA 1
ATOM 795 C C . SER A 1 96 ? 2.312 -5.396 -15.334 1.00 80.56 96 SER A C 1
ATOM 797 O O . SER A 1 96 ? 1.343 -6.142 -15.208 1.00 80.56 96 SER A O 1
ATOM 799 N N . GLU A 1 97 ? 2.714 -4.921 -16.516 1.00 76.50 97 GLU A N 1
ATOM 800 C CA . GLU A 1 97 ? 2.116 -5.314 -17.802 1.00 76.50 97 GLU A CA 1
ATOM 801 C C . GLU A 1 97 ? 2.438 -6.767 -18.195 1.00 76.50 97 GLU A C 1
ATOM 803 O O . GLU A 1 97 ? 1.774 -7.342 -19.055 1.00 76.50 97 GLU A O 1
ATOM 808 N N . TYR A 1 98 ? 3.416 -7.402 -17.540 1.00 74.06 98 TYR A N 1
ATOM 809 C CA . TYR A 1 98 ? 3.774 -8.803 -17.785 1.00 74.06 98 TYR A CA 1
ATOM 810 C C . TYR A 1 98 ? 2.819 -9.807 -17.108 1.00 74.06 98 TYR A C 1
ATOM 812 O O . TYR A 1 98 ? 2.960 -11.019 -17.310 1.00 74.06 98 TYR A O 1
ATOM 820 N N . THR A 1 99 ? 1.858 -9.341 -16.301 1.00 72.12 99 THR A N 1
ATOM 821 C CA . THR A 1 99 ? 0.957 -10.204 -15.524 1.00 72.12 99 THR A CA 1
ATOM 822 C C . THR A 1 99 ? -0.454 -10.204 -16.114 1.00 72.12 99 THR A C 1
ATOM 824 O O . THR A 1 99 ? -1.122 -9.176 -16.139 1.00 72.12 99 THR A O 1
ATOM 827 N N . LYS A 1 100 ? -0.934 -11.372 -16.569 1.00 70.19 100 LYS A N 1
ATOM 828 C CA . LYS A 1 100 ? -2.284 -11.524 -17.152 1.00 70.19 100 LYS A CA 1
ATOM 829 C C . LYS A 1 100 ? -3.404 -11.513 -16.104 1.00 70.19 100 LYS A C 1
ATOM 831 O O . LYS A 1 100 ? -4.487 -11.015 -16.385 1.00 70.19 100 LYS A O 1
ATOM 836 N N . ASP A 1 101 ? -3.128 -12.017 -14.901 1.00 73.56 101 ASP A N 1
ATOM 837 C CA . ASP A 1 101 ? -4.063 -12.010 -13.772 1.00 73.56 101 ASP A CA 1
ATOM 838 C C . ASP A 1 101 ? -3.741 -10.850 -12.827 1.00 73.56 101 ASP A C 1
ATOM 840 O O . ASP A 1 101 ? -2.839 -10.940 -11.997 1.00 73.56 101 ASP A O 1
ATOM 844 N N . LEU A 1 102 ? -4.486 -9.750 -12.945 1.00 71.00 102 LEU A N 1
ATOM 845 C CA . LEU A 1 102 ? -4.221 -8.523 -12.182 1.00 71.00 102 LEU A CA 1
ATOM 846 C C . LEU A 1 102 ? -4.767 -8.547 -10.746 1.00 71.00 102 LEU A C 1
ATOM 848 O O . LEU A 1 102 ? -4.325 -7.754 -9.919 1.00 71.00 102 LEU A O 1
ATOM 852 N N . LEU A 1 103 ? -5.685 -9.461 -10.412 1.00 78.44 103 LEU A N 1
ATOM 853 C CA . LEU A 1 103 ? -6.367 -9.447 -9.112 1.00 78.44 103 LEU A CA 1
ATOM 854 C C . LEU A 1 103 ? -5.408 -9.661 -7.929 1.00 78.44 103 LEU A C 1
ATOM 856 O O . LEU A 1 103 ? -5.431 -8.889 -6.973 1.00 78.44 103 LEU A O 1
ATOM 860 N N . TYR A 1 104 ? -4.562 -10.692 -7.986 1.00 80.50 104 TYR A N 1
ATOM 861 C CA . TYR A 1 104 ? -3.619 -10.984 -6.902 1.00 80.50 104 TYR A CA 1
ATOM 862 C C . TYR A 1 104 ? -2.521 -9.918 -6.771 1.00 80.50 104 TYR A C 1
ATOM 864 O O . TYR A 1 104 ? -2.323 -9.434 -5.657 1.00 80.50 104 TYR A O 1
ATOM 872 N N . PRO A 1 105 ? -1.862 -9.473 -7.858 1.00 83.50 105 PRO A N 1
ATOM 873 C CA . PRO A 1 105 ? -0.889 -8.387 -7.784 1.00 83.50 105 PRO A CA 1
ATOM 874 C C . PRO A 1 105 ? -1.442 -7.095 -7.189 1.00 83.50 105 PRO A C 1
ATOM 876 O O . PRO A 1 105 ? -0.775 -6.493 -6.356 1.00 83.50 105 PRO A O 1
ATOM 879 N N . ILE A 1 106 ? -2.667 -6.694 -7.549 1.00 86.88 106 ILE A N 1
ATOM 880 C CA . ILE A 1 106 ? -3.311 -5.490 -6.995 1.00 86.88 106 ILE A CA 1
ATOM 881 C C . ILE A 1 106 ? -3.480 -5.594 -5.476 1.00 86.88 106 ILE A C 1
ATOM 883 O O . ILE A 1 106 ? -3.320 -4.609 -4.760 1.00 86.88 106 ILE A O 1
ATOM 887 N N . LEU A 1 107 ? -3.796 -6.789 -4.974 1.00 86.69 107 LEU A N 1
ATOM 888 C CA . LEU A 1 107 ? -3.991 -7.018 -3.546 1.00 86.69 107 LEU A CA 1
ATOM 889 C C . LEU A 1 107 ? -2.684 -7.194 -2.774 1.00 86.69 107 LEU A C 1
ATOM 891 O O . LEU A 1 107 ? -2.686 -6.963 -1.569 1.00 86.69 107 LEU A O 1
ATOM 895 N N . LEU A 1 108 ? -1.599 -7.634 -3.416 1.00 89.38 108 LEU A N 1
ATOM 896 C CA . LEU A 1 108 ? -0.349 -7.993 -2.734 1.00 89.38 108 LEU A CA 1
ATOM 897 C C . LEU A 1 108 ? 0.772 -6.965 -2.914 1.00 89.38 108 LEU A C 1
ATOM 899 O O . LEU A 1 108 ? 1.607 -6.829 -2.020 1.00 89.38 108 LEU A O 1
ATOM 903 N N . ALA A 1 109 ? 0.786 -6.207 -4.012 1.00 88.38 109 ALA A N 1
ATOM 904 C CA . ALA A 1 109 ? 1.755 -5.131 -4.237 1.00 88.38 109 ALA A CA 1
ATOM 905 C C . ALA A 1 109 ? 1.822 -4.085 -3.107 1.00 88.38 109 ALA A C 1
ATOM 907 O O . ALA A 1 109 ? 2.935 -3.654 -2.788 1.00 88.38 109 ALA A O 1
ATOM 908 N N . PRO A 1 110 ? 0.708 -3.732 -2.437 1.00 88.81 110 PRO A N 1
ATOM 909 C CA . PRO A 1 110 ? 0.712 -2.806 -1.302 1.00 88.81 110 PRO A CA 1
ATOM 910 C C . PRO A 1 110 ? 1.293 -3.392 -0.010 1.00 88.81 110 PRO A C 1
ATOM 912 O O . PRO A 1 110 ? 1.526 -2.654 0.943 1.00 88.81 110 PRO A O 1
ATOM 915 N N . SER A 1 111 ? 1.526 -4.705 0.043 1.00 89.88 111 SER A N 1
ATOM 916 C CA . SER A 1 111 ? 2.214 -5.392 1.148 1.00 89.88 111 SER A CA 1
ATOM 917 C C . SER A 1 111 ? 3.632 -5.823 0.760 1.00 89.88 111 SER A C 1
ATOM 919 O O . SER A 1 111 ? 4.240 -6.655 1.426 1.00 89.88 111 SER A O 1
ATOM 921 N N . SER A 1 112 ? 4.156 -5.320 -0.355 1.00 90.38 112 SER A N 1
ATOM 922 C CA . SER A 1 112 ? 5.398 -5.799 -0.946 1.00 90.38 112 SER A CA 1
ATOM 923 C C . SER A 1 112 ? 6.446 -4.692 -0.992 1.00 90.38 112 SER A C 1
ATOM 925 O O . SER A 1 112 ? 6.155 -3.571 -1.404 1.00 90.38 112 SER A O 1
ATOM 927 N N . HIS A 1 113 ? 7.679 -5.026 -0.610 1.00 87.00 113 HIS A N 1
ATOM 928 C CA . HIS A 1 113 ? 8.841 -4.138 -0.658 1.00 87.00 113 HIS A CA 1
ATOM 929 C C . HIS A 1 113 ? 9.995 -4.866 -1.347 1.00 87.00 113 HIS A C 1
ATOM 931 O O . HIS A 1 113 ? 10.323 -5.987 -0.965 1.00 87.00 113 HIS A O 1
ATOM 937 N N . GLN A 1 114 ? 10.596 -4.237 -2.359 1.00 83.00 114 GLN A N 1
ATOM 938 C CA . GLN A 1 114 ? 11.709 -4.825 -3.119 1.00 83.00 114 GLN A CA 1
ATOM 939 C C . GLN A 1 114 ? 13.069 -4.524 -2.479 1.00 83.00 114 GLN A C 1
ATOM 941 O O . GLN A 1 114 ? 13.962 -5.366 -2.493 1.00 83.00 114 GLN A O 1
ATOM 946 N N . THR A 1 115 ? 13.222 -3.328 -1.903 1.00 80.06 115 THR A N 1
ATOM 947 C CA . THR A 1 115 ? 14.499 -2.831 -1.383 1.00 80.06 115 THR A CA 1
ATOM 948 C C . THR A 1 115 ? 14.504 -2.754 0.138 1.00 80.06 115 THR A C 1
ATOM 950 O O . THR A 1 115 ? 13.482 -2.477 0.773 1.00 80.06 115 THR A O 1
ATOM 953 N N . THR A 1 116 ? 15.684 -2.951 0.732 1.00 80.06 116 THR A N 1
ATOM 954 C CA . THR A 1 116 ? 15.909 -2.803 2.177 1.00 80.06 116 THR A CA 1
ATOM 955 C C . THR A 1 116 ? 15.544 -1.403 2.660 1.00 80.06 116 THR A C 1
ATOM 957 O O . THR A 1 116 ? 14.932 -1.261 3.713 1.00 80.06 116 THR A O 1
ATOM 960 N N . GLN A 1 117 ? 15.864 -0.369 1.876 1.00 77.00 117 GLN A N 1
ATOM 961 C CA . GLN A 1 117 ? 15.537 1.017 2.211 1.00 77.00 117 GLN A CA 1
ATOM 962 C C . GLN A 1 117 ? 14.020 1.226 2.295 1.00 77.00 117 GLN A C 1
ATOM 964 O O . GLN A 1 117 ? 13.529 1.688 3.320 1.00 77.00 117 GLN A O 1
ATOM 969 N N . SER A 1 118 ? 13.261 0.807 1.273 1.00 77.56 118 SER A N 1
ATOM 970 C CA . SER A 1 118 ? 11.793 0.884 1.299 1.00 77.56 118 SER A CA 1
ATOM 971 C C . SER A 1 118 ? 11.218 0.112 2.492 1.00 77.56 118 SER A C 1
ATOM 973 O O . SER A 1 118 ? 10.358 0.615 3.215 1.00 77.56 118 SER A O 1
ATOM 975 N N . PHE A 1 119 ? 11.729 -1.093 2.746 1.00 82.75 119 PHE A N 1
ATOM 976 C CA . PHE A 1 119 ? 11.278 -1.918 3.861 1.00 82.75 119 PHE A CA 1
ATOM 977 C C . PHE A 1 119 ? 11.506 -1.236 5.222 1.00 82.75 119 PHE A C 1
ATOM 979 O O . PHE A 1 119 ? 10.571 -1.105 6.014 1.00 82.75 119 PHE A O 1
ATOM 986 N N . LEU A 1 120 ? 12.724 -0.757 5.488 1.00 81.44 120 LEU A N 1
ATOM 987 C CA . LEU A 1 120 ? 13.082 -0.130 6.764 1.00 81.44 120 LEU A CA 1
ATOM 988 C C . LEU A 1 120 ? 12.400 1.225 6.978 1.00 81.44 120 LEU A C 1
ATOM 990 O O . LEU A 1 120 ? 12.141 1.588 8.123 1.00 81.44 120 LEU A O 1
ATOM 994 N N . THR A 1 121 ? 12.061 1.947 5.911 1.00 76.75 121 THR A N 1
ATOM 995 C CA . THR A 1 121 ? 11.327 3.215 6.013 1.00 76.75 121 THR A CA 1
ATOM 996 C C . THR A 1 121 ? 9.838 2.983 6.278 1.00 76.75 121 THR A C 1
ATOM 998 O O . THR A 1 121 ? 9.264 3.563 7.204 1.00 76.75 121 THR A O 1
ATOM 1001 N N . TYR A 1 122 ? 9.187 2.121 5.492 1.00 80.88 122 TYR A N 1
ATOM 1002 C CA . TYR A 1 122 ? 7.723 2.049 5.464 1.00 80.88 122 TYR A CA 1
ATOM 1003 C C . TYR A 1 122 ? 7.120 0.979 6.374 1.00 80.88 122 TYR A C 1
ATOM 1005 O O . TYR A 1 122 ? 5.987 1.149 6.824 1.00 80.88 122 TYR A O 1
ATOM 1013 N N . VAL A 1 123 ? 7.835 -0.098 6.705 1.00 86.06 123 VAL A N 1
ATOM 1014 C CA . VAL A 1 123 ? 7.279 -1.143 7.584 1.00 86.06 123 VAL A CA 1
ATOM 1015 C C . VAL A 1 123 ? 7.136 -0.674 9.037 1.00 86.06 123 VAL A C 1
ATOM 1017 O O . VAL A 1 123 ? 6.075 -0.908 9.619 1.00 86.06 123 VAL A O 1
ATOM 1020 N N . PRO A 1 124 ? 8.097 0.054 9.640 1.00 83.81 124 PRO A N 1
ATOM 1021 C CA . PRO A 1 124 ? 7.882 0.658 10.957 1.00 83.81 124 PRO A CA 1
ATOM 1022 C C . PRO A 1 124 ? 6.710 1.648 10.961 1.00 83.81 124 PRO A C 1
ATOM 1024 O O . PRO A 1 124 ? 5.891 1.640 11.883 1.00 83.81 124 PRO A O 1
ATOM 1027 N N . ALA A 1 125 ? 6.588 2.446 9.895 1.00 81.44 125 ALA A N 1
ATOM 1028 C CA . ALA A 1 125 ? 5.479 3.371 9.681 1.00 81.44 125 ALA A CA 1
ATOM 1029 C C . ALA A 1 125 ? 4.128 2.631 9.584 1.00 81.44 125 ALA A C 1
ATOM 1031 O O . ALA A 1 125 ? 3.145 3.050 10.197 1.00 81.44 125 ALA A O 1
ATOM 1032 N N . LEU A 1 126 ? 4.092 1.488 8.892 1.00 87.88 126 LEU A N 1
ATOM 1033 C CA . LEU A 1 126 ? 2.924 0.613 8.789 1.00 87.88 126 LEU A CA 1
ATOM 1034 C C . LEU A 1 126 ? 2.532 0.016 10.144 1.00 87.88 126 LEU A C 1
ATOM 1036 O O . LEU A 1 126 ? 1.370 0.120 10.531 1.00 87.88 126 LEU A O 1
ATOM 1040 N N . ILE A 1 127 ? 3.479 -0.572 10.884 1.00 86.75 127 ILE A N 1
ATOM 1041 C CA . ILE A 1 127 ? 3.230 -1.149 12.219 1.00 86.75 127 ILE A CA 1
ATOM 1042 C C . ILE A 1 127 ? 2.639 -0.085 13.145 1.00 86.75 127 ILE A C 1
ATOM 1044 O O . ILE A 1 127 ? 1.636 -0.320 13.820 1.00 86.75 127 ILE A O 1
ATOM 1048 N N . CYS A 1 128 ? 3.244 1.101 13.137 1.00 81.88 128 CYS A N 1
ATOM 1049 C CA . CYS A 1 128 ? 2.794 2.252 13.901 1.00 81.88 128 CYS A CA 1
ATOM 1050 C C . CYS A 1 128 ? 1.373 2.679 13.501 1.00 81.88 128 CYS A C 1
ATOM 1052 O O . CYS A 1 128 ? 0.487 2.762 14.354 1.00 81.88 128 CYS A O 1
ATOM 1054 N N . GLY A 1 129 ? 1.127 2.878 12.203 1.00 83.56 129 GLY A N 1
ATOM 1055 C CA . GLY A 1 129 ? -0.184 3.247 11.676 1.00 83.56 129 GLY A CA 1
ATOM 1056 C C . GLY A 1 129 ? -1.260 2.227 12.045 1.00 83.56 129 GLY A C 1
ATOM 1057 O O . GLY A 1 129 ? -2.330 2.605 12.517 1.00 83.56 129 GLY A O 1
ATOM 1058 N N . LEU A 1 130 ? -0.975 0.933 11.908 1.00 87.94 130 LEU A N 1
ATOM 1059 C CA . LEU A 1 130 ? -1.902 -0.137 12.274 1.00 87.94 130 LEU A CA 1
ATOM 1060 C C . LEU A 1 130 ? -2.191 -0.164 13.775 1.00 87.94 130 LEU A C 1
ATOM 1062 O O . LEU A 1 130 ? -3.351 -0.273 14.166 1.00 87.94 130 LEU A O 1
ATOM 1066 N N . TYR A 1 131 ? -1.159 -0.041 14.611 1.00 83.06 131 TYR A N 1
ATOM 1067 C CA . TYR A 1 131 ? -1.311 0.006 16.064 1.00 83.06 131 TYR A CA 1
ATOM 1068 C C . TYR A 1 131 ? -2.194 1.179 16.493 1.00 83.06 131 TYR A C 1
ATOM 1070 O O . TYR A 1 131 ? -3.148 0.994 17.246 1.00 83.06 131 TYR A O 1
ATOM 1078 N N . LEU A 1 132 ? -1.918 2.371 15.961 1.00 80.44 132 LEU A N 1
ATOM 1079 C CA . LEU A 1 132 ? -2.658 3.586 16.283 1.00 80.44 132 LEU A CA 1
ATOM 1080 C C . LEU A 1 132 ? -4.105 3.515 15.790 1.00 80.44 132 LEU A C 1
ATOM 1082 O O . LEU A 1 132 ? -5.017 3.776 16.569 1.00 80.44 132 LEU A O 1
ATOM 1086 N N . ASN A 1 133 ? -4.348 3.087 14.547 1.00 84.12 133 ASN A N 1
ATOM 1087 C CA . ASN A 1 133 ? -5.717 2.903 14.052 1.00 84.12 133 ASN A CA 1
ATOM 1088 C C . ASN A 1 133 ? -6.458 1.790 14.802 1.00 84.12 133 ASN A C 1
ATOM 1090 O O . ASN A 1 133 ? -7.665 1.900 14.968 1.00 84.12 133 ASN A O 1
ATOM 1094 N N . GLY A 1 134 ? -5.772 0.760 15.305 1.00 81.56 134 GLY A N 1
ATOM 1095 C CA . GLY A 1 134 ? -6.390 -0.346 16.045 1.00 81.56 134 GLY A CA 1
ATOM 1096 C C . GLY A 1 134 ? -7.087 0.060 17.351 1.00 81.56 134 GLY A C 1
ATOM 1097 O O . GLY A 1 134 ? -7.941 -0.682 17.835 1.00 81.56 134 GLY A O 1
ATOM 1098 N N . TYR A 1 135 ? -6.775 1.239 17.903 1.00 78.12 135 TYR A N 1
ATOM 1099 C CA . TYR A 1 135 ? -7.504 1.822 19.039 1.00 78.12 135 TYR A CA 1
ATOM 1100 C C . TYR A 1 135 ? -8.853 2.433 18.657 1.00 78.12 135 TYR A C 1
ATOM 1102 O O . TYR A 1 135 ? -9.729 2.576 19.503 1.00 78.12 135 TYR A O 1
ATOM 1110 N N . TYR A 1 136 ? -9.002 2.819 17.394 1.00 77.50 136 TYR A N 1
ATOM 1111 C CA . TYR A 1 136 ? -10.048 3.725 16.924 1.00 77.50 136 TYR A CA 1
ATOM 1112 C C . TYR A 1 136 ? -10.916 3.092 15.833 1.00 77.50 136 TYR A C 1
ATOM 1114 O O . TYR A 1 136 ? -12.063 3.484 15.652 1.00 77.50 136 TYR A O 1
ATOM 1122 N N . MET A 1 137 ? -10.396 2.089 15.129 1.00 81.88 137 MET A N 1
ATOM 1123 C CA . MET A 1 137 ? -11.054 1.382 14.041 1.00 81.88 137 MET A CA 1
ATOM 1124 C C . MET A 1 137 ? -11.186 -0.100 14.375 1.00 81.88 137 MET A C 1
ATOM 1126 O O . MET A 1 137 ? -10.247 -0.753 14.827 1.00 81.88 137 MET A O 1
ATOM 1130 N N . ASN A 1 138 ? -12.360 -0.665 14.093 1.00 81.06 138 ASN A N 1
ATOM 1131 C CA . ASN A 1 138 ? -12.538 -2.111 14.149 1.00 81.06 138 ASN A CA 1
ATOM 1132 C C . ASN A 1 138 ? -11.809 -2.801 12.976 1.00 81.06 138 ASN A C 1
ATOM 1134 O O . ASN A 1 138 ? -11.456 -2.172 11.975 1.00 81.06 138 ASN A O 1
ATOM 1138 N N . TYR A 1 139 ? -11.627 -4.121 13.073 1.00 82.25 139 TYR A N 1
ATOM 1139 C CA . TYR A 1 139 ? -10.910 -4.896 12.053 1.00 82.25 139 TYR A CA 1
ATOM 1140 C C . TYR A 1 139 ? -11.519 -4.750 10.648 1.00 82.25 139 TYR A C 1
ATOM 1142 O O . TYR A 1 139 ? -10.781 -4.702 9.669 1.00 82.25 139 TYR A O 1
ATOM 1150 N N . LYS A 1 140 ? -12.852 -4.633 10.531 1.00 84.88 140 LYS A N 1
ATOM 1151 C CA . LYS A 1 140 ? -13.539 -4.443 9.242 1.00 84.88 140 LYS A CA 1
ATOM 1152 C C . LYS A 1 140 ? -13.166 -3.106 8.611 1.00 84.88 140 LYS A C 1
ATOM 1154 O O . LYS A 1 140 ? -12.900 -3.053 7.415 1.00 84.88 140 LYS A O 1
ATOM 1159 N N . GLY A 1 141 ? -13.104 -2.048 9.417 1.00 87.00 141 GLY A N 1
ATOM 1160 C CA . GLY A 1 141 ? -12.652 -0.727 8.999 1.00 87.00 141 GLY A CA 1
ATOM 1161 C C . GLY A 1 141 ? -11.214 -0.766 8.494 1.00 87.00 141 GLY A C 1
ATOM 1162 O O . GLY A 1 141 ? -10.943 -0.245 7.415 1.00 87.00 141 GLY A O 1
ATOM 1163 N N . MET A 1 142 ? -10.324 -1.444 9.224 1.00 88.62 142 MET A N 1
ATOM 1164 C CA . MET A 1 142 ? -8.920 -1.592 8.831 1.00 88.62 142 MET A CA 1
ATOM 1165 C C . MET A 1 142 ? -8.759 -2.394 7.534 1.00 88.62 142 MET A C 1
ATOM 1167 O O . MET A 1 142 ? -8.026 -1.952 6.654 1.00 88.62 142 MET A O 1
ATOM 1171 N N . ILE A 1 143 ? -9.468 -3.519 7.382 1.00 91.25 143 ILE A N 1
ATOM 1172 C CA . ILE A 1 143 ? -9.472 -4.316 6.142 1.00 91.25 143 ILE A CA 1
ATOM 1173 C C . ILE A 1 143 ? -10.023 -3.493 4.974 1.00 91.25 143 ILE A C 1
ATOM 1175 O O . ILE A 1 143 ? -9.442 -3.500 3.893 1.00 91.25 143 ILE A O 1
ATOM 1179 N N . GLY A 1 144 ? -11.122 -2.763 5.182 1.00 91.44 144 GLY A N 1
ATOM 1180 C CA . GLY A 1 144 ? -11.715 -1.914 4.150 1.00 91.44 144 GLY A CA 1
ATOM 1181 C C . GLY A 1 144 ? -10.747 -0.837 3.660 1.00 91.44 144 GLY A C 1
ATOM 1182 O O . GLY A 1 144 ? -10.586 -0.678 2.450 1.00 91.44 144 GLY A O 1
ATOM 1183 N N . LEU A 1 145 ? -10.034 -0.176 4.581 1.00 93.50 145 LEU A N 1
ATOM 1184 C CA . LEU A 1 145 ? -8.988 0.787 4.232 1.00 93.50 145 LEU A CA 1
ATOM 1185 C C . LEU A 1 145 ? -7.870 0.125 3.417 1.00 93.50 145 LEU A C 1
ATOM 1187 O O . LEU A 1 145 ? -7.498 0.652 2.372 1.00 93.50 145 LEU A O 1
ATOM 1191 N N . TYR A 1 146 ? -7.386 -1.048 3.842 1.00 94.31 146 TYR A N 1
ATOM 1192 C CA . TYR A 1 146 ? -6.375 -1.798 3.092 1.00 94.31 146 TYR A CA 1
ATOM 1193 C C . TYR A 1 146 ? -6.832 -2.094 1.663 1.00 94.31 146 TYR A C 1
ATOM 1195 O O . TYR A 1 146 ? -6.104 -1.800 0.721 1.00 94.31 146 TYR A O 1
ATOM 1203 N N . LEU A 1 147 ? -8.035 -2.649 1.486 1.00 93.50 147 LEU A N 1
ATOM 1204 C CA . LEU A 1 147 ? -8.538 -3.075 0.177 1.00 93.50 147 LEU A CA 1
ATOM 1205 C C . LEU A 1 147 ? -8.765 -1.893 -0.772 1.00 93.50 147 LEU A C 1
ATOM 1207 O O . LEU A 1 147 ? -8.362 -1.958 -1.933 1.00 93.50 147 LEU A O 1
ATOM 1211 N N . ILE A 1 148 ? -9.373 -0.807 -0.284 1.00 94.12 148 ILE A N 1
ATOM 1212 C CA . ILE A 1 148 ? -9.608 0.403 -1.087 1.00 94.12 148 ILE A CA 1
ATOM 1213 C C . ILE A 1 148 ? -8.277 1.042 -1.477 1.00 94.12 148 ILE A C 1
ATOM 1215 O O . ILE A 1 148 ? -8.071 1.365 -2.648 1.00 94.12 148 ILE A O 1
ATOM 1219 N N . ASN A 1 149 ? -7.358 1.174 -0.518 1.00 94.94 149 ASN A N 1
ATOM 1220 C CA . ASN A 1 149 ? -6.031 1.709 -0.785 1.00 94.94 149 ASN A CA 1
ATOM 1221 C C . ASN A 1 149 ? -5.270 0.835 -1.784 1.00 94.94 149 ASN A C 1
ATOM 1223 O O . ASN A 1 149 ? -4.666 1.356 -2.715 1.00 94.94 149 ASN A O 1
ATOM 1227 N N . SER A 1 150 ? -5.347 -0.487 -1.635 1.00 93.00 150 SER A N 1
ATOM 1228 C CA . SER A 1 150 ? -4.685 -1.449 -2.517 1.00 93.00 150 SER A CA 1
ATOM 1229 C C . SER A 1 150 ? -5.141 -1.309 -3.962 1.00 93.00 150 SER A C 1
ATOM 1231 O O . SER A 1 150 ? -4.314 -1.219 -4.868 1.00 93.00 150 SER A O 1
ATOM 1233 N N . LEU A 1 151 ? -6.456 -1.231 -4.172 1.00 92.94 151 LEU A N 1
ATOM 1234 C CA . LEU A 1 151 ? -7.041 -1.076 -5.498 1.00 92.94 151 LEU A CA 1
ATOM 1235 C C . LEU A 1 151 ? -6.645 0.257 -6.141 1.00 92.94 151 LEU A C 1
ATOM 1237 O O . LEU A 1 151 ? -6.159 0.278 -7.271 1.00 92.94 151 LEU A O 1
ATOM 1241 N N . LEU A 1 152 ? -6.846 1.363 -5.422 1.00 92.62 152 LEU A N 1
ATOM 1242 C CA . LEU A 1 152 ? -6.652 2.703 -5.972 1.00 92.62 152 LEU A CA 1
ATOM 1243 C C . LEU A 1 152 ? -5.174 3.040 -6.173 1.00 92.62 152 LEU A C 1
ATOM 1245 O O . LEU A 1 152 ? -4.818 3.535 -7.238 1.00 92.62 152 LEU A O 1
ATOM 1249 N N . SER A 1 153 ? -4.309 2.736 -5.200 1.00 91.56 153 SER A N 1
ATOM 1250 C CA . SER A 1 153 ? -2.867 2.979 -5.342 1.00 91.56 153 SER A CA 1
ATOM 1251 C C . SER A 1 153 ? -2.287 2.182 -6.508 1.00 91.56 153 SER A C 1
ATOM 1253 O O . SER A 1 153 ? -1.606 2.756 -7.350 1.00 91.56 153 SER A O 1
ATOM 1255 N N . SER A 1 154 ? -2.645 0.901 -6.634 1.00 90.81 154 SER A N 1
ATOM 1256 C CA . SER A 1 154 ? -2.188 0.051 -7.738 1.00 90.81 154 SER A CA 1
ATOM 1257 C C . SER A 1 154 ? -2.682 0.538 -9.100 1.00 90.81 154 SER A C 1
ATOM 1259 O O . SER A 1 154 ? -1.913 0.545 -10.062 1.00 90.81 154 SER A O 1
ATOM 1261 N N . ALA A 1 155 ? -3.943 0.975 -9.192 1.00 89.69 155 ALA A N 1
ATOM 1262 C CA . ALA A 1 155 ? -4.487 1.543 -10.422 1.00 89.69 155 ALA A CA 1
ATOM 1263 C C . ALA A 1 155 ? -3.754 2.835 -10.811 1.00 89.69 155 ALA A C 1
ATOM 1265 O O . ALA A 1 155 ? -3.321 2.977 -11.953 1.00 89.69 155 ALA A O 1
ATOM 1266 N N . ILE A 1 156 ? -3.560 3.750 -9.858 1.00 90.50 156 ILE A N 1
ATOM 1267 C CA . ILE A 1 156 ? -2.845 5.010 -10.089 1.00 90.50 156 ILE A CA 1
ATOM 1268 C C . ILE A 1 156 ? -1.406 4.739 -10.519 1.00 90.50 156 ILE A C 1
ATOM 1270 O O . ILE A 1 156 ? -0.961 5.327 -11.502 1.00 90.50 156 ILE A O 1
ATOM 1274 N N . THR A 1 157 ? -0.709 3.814 -9.850 1.00 89.12 157 THR A N 1
ATOM 1275 C CA . THR A 1 157 ? 0.636 3.385 -10.250 1.00 89.12 157 THR A CA 1
ATOM 1276 C C . THR A 1 157 ? 0.656 2.881 -11.681 1.00 89.12 157 THR A C 1
ATOM 1278 O O . THR A 1 157 ? 1.469 3.352 -12.469 1.00 89.12 157 THR A O 1
ATOM 1281 N N . PHE A 1 158 ? -0.265 1.989 -12.048 1.00 88.75 158 PHE A N 1
ATOM 1282 C CA . PHE A 1 158 ? -0.327 1.450 -13.402 1.00 88.75 158 PHE A CA 1
ATOM 1283 C C . PHE A 1 158 ? -0.522 2.542 -14.461 1.00 88.75 158 PHE A C 1
ATOM 1285 O O . PHE A 1 158 ? 0.235 2.612 -15.427 1.00 88.75 158 PHE A O 1
ATOM 1292 N N . TYR A 1 159 ? -1.523 3.409 -14.286 1.00 88.31 159 TYR A N 1
ATOM 1293 C CA . TYR A 1 159 ? -1.828 4.449 -15.271 1.00 88.31 159 TYR A CA 1
ATOM 1294 C C . TYR A 1 159 ? -0.725 5.501 -15.369 1.00 88.31 159 TYR A C 1
ATOM 1296 O O . TYR A 1 159 ? -0.351 5.885 -16.478 1.00 88.31 159 TYR A O 1
ATOM 1304 N N . TYR A 1 160 ? -0.194 5.949 -14.230 1.00 87.25 160 TYR A N 1
ATOM 1305 C CA . TYR A 1 160 ? 0.851 6.966 -14.201 1.00 87.25 160 TYR A CA 1
ATOM 1306 C C . TYR A 1 160 ? 2.150 6.465 -14.830 1.00 87.25 160 TYR A C 1
ATOM 1308 O O . TYR A 1 160 ? 2.703 7.126 -15.704 1.00 87.25 160 TYR A O 1
ATOM 1316 N N . GLU A 1 161 ? 2.619 5.284 -14.431 1.00 84.19 161 GLU A N 1
ATOM 1317 C CA . GLU A 1 161 ? 3.870 4.722 -14.940 1.00 84.19 161 GLU A CA 1
ATOM 1318 C C . GLU A 1 161 ? 3.766 4.376 -16.428 1.00 84.19 161 GLU A C 1
ATOM 1320 O O . GLU A 1 161 ? 4.707 4.621 -17.183 1.00 84.19 161 GLU A O 1
ATOM 1325 N N . LYS A 1 162 ? 2.604 3.890 -16.885 1.00 85.25 162 LYS A N 1
ATOM 1326 C CA . LYS A 1 162 ? 2.353 3.669 -18.313 1.00 85.25 162 LYS A CA 1
ATOM 1327 C C . LYS A 1 162 ? 2.426 4.972 -19.108 1.00 85.25 162 LYS A C 1
ATOM 1329 O O . LYS A 1 162 ? 3.094 5.018 -20.138 1.00 85.25 162 LYS A O 1
ATOM 1334 N N . TYR A 1 163 ? 1.771 6.027 -18.626 1.00 84.62 163 TYR A N 1
ATOM 1335 C CA . TYR A 1 163 ? 1.803 7.338 -19.273 1.00 84.62 163 TYR A CA 1
ATOM 1336 C C . TYR A 1 163 ? 3.221 7.933 -19.281 1.00 84.62 163 TYR A C 1
ATOM 1338 O O . TYR A 1 163 ? 3.696 8.372 -20.328 1.00 84.62 163 TYR A O 1
ATOM 1346 N N . ARG A 1 164 ? 3.939 7.872 -18.150 1.00 82.00 164 ARG A N 1
ATOM 1347 C CA . ARG A 1 164 ? 5.331 8.336 -18.040 1.00 82.00 164 ARG A CA 1
ATOM 1348 C C . ARG A 1 164 ? 6.248 7.594 -19.013 1.00 82.00 164 ARG A C 1
ATOM 1350 O O . ARG A 1 164 ? 7.030 8.219 -19.720 1.00 82.00 164 ARG A O 1
ATOM 1357 N N . ASN A 1 165 ? 6.140 6.270 -19.085 1.00 81.62 165 ASN A N 1
ATOM 1358 C CA . ASN A 1 165 ? 6.990 5.468 -19.962 1.00 81.62 165 ASN A CA 1
ATOM 1359 C C . ASN A 1 165 ? 6.732 5.756 -21.442 1.00 81.62 165 ASN A C 1
ATOM 1361 O O . ASN A 1 165 ? 7.689 5.852 -22.205 1.00 81.62 165 ASN A O 1
ATOM 1365 N N . GLN A 1 166 ? 5.479 6.007 -21.833 1.00 82.56 166 GLN A N 1
ATOM 1366 C CA . GLN A 1 166 ? 5.155 6.460 -23.189 1.00 82.56 166 GLN A CA 1
ATOM 1367 C C . GLN A 1 166 ? 5.833 7.792 -23.534 1.00 82.56 166 GLN A C 1
ATOM 1369 O O . GLN A 1 166 ? 6.371 7.927 -24.630 1.00 82.56 166 GLN A O 1
ATOM 1374 N N . GLN A 1 167 ? 5.864 8.750 -22.601 1.00 81.06 167 GLN A N 1
ATOM 1375 C CA . GLN A 1 167 ? 6.565 10.026 -22.799 1.00 81.06 167 GLN A CA 1
ATOM 1376 C C . GLN A 1 167 ? 8.084 9.852 -22.938 1.00 81.06 167 GLN A C 1
ATOM 1378 O O . GLN A 1 167 ? 8.721 10.598 -23.675 1.00 81.06 167 GLN A O 1
ATOM 1383 N N . LEU A 1 168 ? 8.656 8.854 -22.259 1.00 80.44 168 LEU A N 1
ATOM 1384 C CA . LEU A 1 168 ? 10.084 8.523 -22.307 1.00 80.44 168 LEU A CA 1
ATOM 1385 C C . LEU A 1 168 ? 10.460 7.584 -23.470 1.00 80.44 168 LEU A C 1
ATOM 1387 O O . LEU A 1 168 ? 11.619 7.197 -23.590 1.00 80.44 168 LEU A O 1
ATOM 1391 N N . GLY A 1 169 ? 9.501 7.180 -24.313 1.00 76.94 169 GLY A N 1
ATOM 1392 C CA . GLY A 1 169 ? 9.733 6.222 -25.402 1.00 76.94 169 GLY A CA 1
ATOM 1393 C C . GLY A 1 169 ? 9.974 4.777 -24.939 1.00 76.94 169 GLY A C 1
ATOM 1394 O O . GLY A 1 169 ? 10.444 3.947 -25.716 1.00 76.94 169 GLY A O 1
ATOM 1395 N N . ILE A 1 170 ? 9.652 4.454 -23.684 1.00 78.56 170 ILE A N 1
ATOM 1396 C CA . ILE A 1 170 ? 9.774 3.114 -23.103 1.00 78.56 170 ILE A CA 1
ATOM 1397 C C . ILE A 1 170 ? 8.477 2.341 -23.371 1.00 78.56 170 ILE A C 1
ATOM 1399 O O . ILE A 1 170 ? 7.386 2.770 -23.000 1.00 78.56 170 ILE A O 1
ATOM 1403 N N . SER A 1 171 ? 8.594 1.173 -24.005 1.00 72.88 171 SER A N 1
ATOM 1404 C CA . SER A 1 171 ? 7.445 0.407 -24.507 1.00 72.88 171 SER A CA 1
ATOM 1405 C C . SER A 1 171 ? 6.630 -0.318 -23.435 1.00 72.88 171 SER A C 1
ATOM 1407 O O . SER A 1 171 ? 5.471 -0.644 -23.687 1.00 72.88 171 SER A O 1
ATOM 1409 N N . MET A 1 172 ? 7.210 -0.596 -22.263 1.00 74.00 172 MET A N 1
ATOM 1410 C CA . MET A 1 172 ? 6.556 -1.372 -21.206 1.00 74.00 172 MET A CA 1
ATOM 1411 C C . MET A 1 172 ? 6.900 -0.876 -19.805 1.00 74.00 172 MET A C 1
ATOM 1413 O O . MET A 1 172 ? 8.029 -0.475 -19.519 1.00 74.00 172 MET A O 1
ATOM 1417 N N . MET A 1 173 ? 5.930 -0.981 -18.901 1.00 77.75 173 MET A N 1
ATOM 1418 C CA . MET A 1 173 ? 6.114 -0.721 -17.479 1.00 77.75 173 MET A CA 1
ATOM 1419 C C . MET A 1 173 ? 6.973 -1.783 -16.783 1.00 77.75 173 MET A C 1
ATOM 1421 O O . MET A 1 173 ? 6.676 -2.982 -16.830 1.00 77.75 173 MET A O 1
ATOM 1425 N N . SER A 1 174 ? 8.014 -1.335 -16.072 1.00 76.50 174 SER A N 1
ATOM 1426 C CA . SER A 1 174 ? 8.754 -2.193 -15.148 1.00 76.50 174 SER A CA 1
ATOM 1427 C C . SER A 1 174 ? 7.863 -2.605 -13.964 1.00 76.50 174 SER A C 1
ATOM 1429 O O . SER A 1 174 ? 6.955 -1.866 -13.587 1.00 76.50 174 SER A O 1
ATOM 1431 N N . PRO A 1 175 ? 8.056 -3.794 -13.373 1.00 83.62 175 PRO A N 1
ATOM 1432 C CA . PRO A 1 175 ? 7.251 -4.219 -12.232 1.00 83.62 175 PRO A CA 1
ATOM 1433 C C . PRO A 1 175 ? 7.421 -3.305 -11.006 1.00 83.62 175 PRO A C 1
ATOM 1435 O O . PRO A 1 175 ? 8.533 -3.135 -10.501 1.00 83.62 175 PRO A O 1
ATOM 1438 N N . LYS A 1 176 ? 6.312 -2.754 -10.497 1.00 83.38 176 LYS A N 1
ATOM 1439 C CA . LYS A 1 176 ? 6.285 -1.790 -9.383 1.00 83.38 176 LYS A CA 1
ATOM 1440 C C . LYS A 1 176 ? 5.567 -2.345 -8.157 1.00 83.38 176 LYS A C 1
ATOM 1442 O O . LYS A 1 176 ? 4.456 -2.862 -8.253 1.00 83.38 176 LYS A O 1
ATOM 1447 N N . THR A 1 177 ? 6.180 -2.222 -6.985 1.00 84.12 177 THR A N 1
ATOM 1448 C CA . THR A 1 177 ? 5.491 -2.438 -5.704 1.00 84.12 177 THR A CA 1
ATOM 1449 C C . THR A 1 177 ? 4.841 -1.155 -5.205 1.00 84.12 177 THR A C 1
ATOM 1451 O O . THR A 1 177 ? 5.290 -0.065 -5.544 1.00 84.12 177 THR A O 1
ATOM 1454 N N . THR A 1 178 ? 3.827 -1.281 -4.352 1.00 83.50 178 THR A N 1
ATOM 1455 C CA . THR A 1 178 ? 3.127 -0.143 -3.732 1.00 83.50 178 THR A CA 1
ATOM 1456 C C . THR A 1 178 ? 3.182 -0.201 -2.201 1.00 83.50 178 THR A C 1
ATOM 1458 O O . THR A 1 178 ? 2.359 0.414 -1.531 1.00 83.50 178 THR A O 1
ATOM 1461 N N . GLY A 1 179 ? 4.165 -0.903 -1.618 1.00 81.88 179 GLY A N 1
ATOM 1462 C CA . GLY A 1 179 ? 4.303 -1.109 -0.167 1.00 81.88 179 GLY A CA 1
ATOM 1463 C C . GLY A 1 179 ? 4.206 0.164 0.685 1.00 81.88 179 GLY A C 1
ATOM 1464 O O . GLY A 1 179 ? 3.535 0.196 1.717 1.00 81.88 179 GLY A O 1
ATOM 1465 N N . ALA A 1 180 ? 4.807 1.256 0.209 1.00 81.62 180 ALA A N 1
ATOM 1466 C CA . ALA A 1 180 ? 4.754 2.572 0.847 1.00 81.62 180 ALA A CA 1
ATOM 1467 C C . ALA A 1 180 ? 3.325 3.125 1.012 1.00 81.62 180 ALA A C 1
ATOM 1469 O O . ALA A 1 180 ? 2.998 3.751 2.024 1.00 81.62 180 ALA A O 1
ATOM 1470 N N . CYS A 1 181 ? 2.448 2.850 0.042 1.00 88.56 181 CYS A N 1
ATOM 1471 C CA . CYS A 1 181 ? 1.076 3.354 -0.004 1.00 88.56 181 CYS A CA 1
ATOM 1472 C C . CYS A 1 181 ? 0.263 2.905 1.214 1.00 88.56 181 CYS A C 1
ATOM 1474 O O . CYS A 1 181 ? -0.536 3.671 1.752 1.00 88.56 181 CYS A O 1
ATOM 1476 N N . THR A 1 182 ? 0.462 1.668 1.675 1.00 90.62 182 THR A N 1
ATOM 1477 C CA . THR A 1 182 ? -0.293 1.116 2.808 1.00 90.62 182 THR A CA 1
ATOM 1478 C C . THR A 1 182 ? 0.054 1.827 4.109 1.00 90.62 182 THR A C 1
ATOM 1480 O O . THR A 1 182 ? -0.847 2.208 4.857 1.00 90.62 182 THR A O 1
ATOM 1483 N N . ALA A 1 183 ? 1.343 2.065 4.364 1.00 89.25 183 ALA A N 1
ATOM 1484 C CA . ALA A 1 183 ? 1.788 2.797 5.548 1.00 89.25 183 ALA A CA 1
ATOM 1485 C C . ALA A 1 183 ? 1.188 4.213 5.590 1.00 89.25 183 ALA A C 1
ATOM 1487 O O . ALA A 1 183 ? 0.632 4.627 6.611 1.00 89.25 183 ALA A O 1
ATOM 1488 N N . LEU A 1 184 ? 1.236 4.922 4.457 1.00 88.62 184 LEU A N 1
ATOM 1489 C CA . LEU A 1 184 ? 0.706 6.281 4.329 1.00 88.62 184 LEU A CA 1
ATOM 1490 C C . LEU A 1 184 ? -0.801 6.341 4.579 1.00 88.62 184 LEU A C 1
ATOM 1492 O O . LEU A 1 184 ? -1.256 7.194 5.342 1.00 88.62 184 LEU A O 1
ATOM 1496 N N . ALA A 1 185 ? -1.570 5.416 4.004 1.00 92.75 185 ALA A N 1
ATOM 1497 C CA . ALA A 1 185 ? -3.016 5.382 4.192 1.00 92.75 185 ALA A CA 1
ATOM 1498 C C . ALA A 1 185 ? -3.406 5.231 5.672 1.00 92.75 185 ALA A C 1
ATOM 1500 O O . ALA A 1 185 ? -4.267 5.963 6.167 1.00 92.75 185 ALA A O 1
ATOM 1501 N N . TYR A 1 186 ? -2.744 4.336 6.413 1.00 91.75 186 TYR A N 1
ATOM 1502 C CA . TYR A 1 186 ? -3.018 4.179 7.843 1.00 91.75 186 TYR A CA 1
ATOM 1503 C C . TYR A 1 186 ? -2.573 5.391 8.660 1.00 91.75 186 TYR A C 1
ATOM 1505 O O . TYR A 1 186 ? -3.333 5.859 9.509 1.00 91.75 186 TYR A O 1
ATOM 1513 N N . ILE A 1 187 ? -1.385 5.944 8.407 1.00 88.19 187 ILE A N 1
ATOM 1514 C CA . ILE A 1 187 ? -0.917 7.129 9.139 1.00 88.19 187 ILE A CA 1
ATOM 1515 C C . ILE A 1 187 ? -1.888 8.297 8.949 1.00 88.19 187 ILE A C 1
ATOM 1517 O O . ILE A 1 187 ? -2.333 8.888 9.933 1.00 88.19 187 ILE A O 1
ATOM 1521 N N . PHE A 1 188 ? -2.285 8.592 7.711 1.00 88.81 188 PHE A N 1
ATOM 1522 C CA . PHE A 1 188 ? -3.176 9.719 7.429 1.00 88.81 188 PHE A CA 1
ATOM 1523 C C . PHE A 1 188 ? -4.609 9.494 7.914 1.00 88.81 188 PHE A C 1
ATOM 1525 O O . PHE A 1 188 ? -5.251 10.443 8.366 1.00 88.81 188 PHE A O 1
ATOM 1532 N N . SER A 1 189 ? -5.086 8.245 7.926 1.00 91.62 189 SER A N 1
ATOM 1533 C CA . SER A 1 189 ? -6.329 7.888 8.622 1.00 91.62 189 SER A CA 1
ATOM 1534 C C . SER A 1 189 ? -6.255 8.260 10.104 1.00 91.62 189 SER A C 1
ATOM 1536 O O . SER A 1 189 ? -7.141 8.941 10.625 1.00 91.62 189 SER A O 1
ATOM 1538 N N . PHE A 1 190 ? -5.159 7.903 10.779 1.00 87.06 190 PHE A N 1
ATOM 1539 C CA . PHE A 1 190 ? -4.989 8.202 12.198 1.00 87.06 190 PHE A CA 1
ATOM 1540 C C . PHE A 1 190 ? -4.895 9.704 12.492 1.00 87.06 190 PHE A C 1
ATOM 1542 O O . PHE A 1 190 ? -5.546 10.176 13.426 1.00 87.06 190 PHE A O 1
ATOM 1549 N N . VAL A 1 191 ? -4.141 10.461 11.685 1.00 85.31 191 VAL A N 1
ATOM 1550 C CA . VAL A 1 191 ? -3.995 11.924 11.830 1.00 85.31 191 VAL A CA 1
ATOM 1551 C C . VAL A 1 191 ? -5.361 12.615 11.874 1.00 85.31 191 VAL A C 1
ATOM 1553 O O . VAL A 1 191 ? -5.584 13.514 12.681 1.00 85.31 191 VAL A O 1
ATOM 1556 N N . VAL A 1 192 ? -6.302 12.166 11.044 1.00 87.81 192 VAL A N 1
ATOM 1557 C CA . VAL A 1 192 ? -7.665 12.710 10.996 1.00 87.81 192 VAL A CA 1
ATOM 1558 C C . VAL A 1 192 ? -8.531 12.239 12.167 1.00 87.81 192 VAL A C 1
ATOM 1560 O O . VAL A 1 192 ? -9.342 13.009 12.708 1.00 87.81 192 VAL A O 1
ATOM 1563 N N . LEU A 1 193 ? -8.390 10.970 12.556 1.00 84.75 193 LEU A N 1
ATOM 1564 C CA . LEU A 1 193 ? -9.134 10.396 13.677 1.00 84.75 193 LEU A CA 1
ATOM 1565 C C . LEU A 1 193 ? -8.764 11.098 14.989 1.00 84.75 193 LEU A C 1
ATOM 1567 O O . LEU A 1 193 ? -9.662 11.474 15.742 1.00 84.75 193 LEU A O 1
ATOM 1571 N N . GLN A 1 194 ? -7.470 11.336 15.222 1.00 83.94 194 GLN A N 1
ATOM 1572 C CA . GLN A 1 194 ? -6.927 11.895 16.463 1.00 83.94 194 GLN A CA 1
ATOM 1573 C C . GLN A 1 194 ? -5.910 13.025 16.205 1.00 83.94 194 GLN A C 1
ATOM 1575 O O . GLN A 1 194 ? -4.720 12.880 16.505 1.00 83.94 194 GLN A O 1
ATOM 1580 N N . PRO A 1 195 ? -6.359 14.192 15.708 1.00 78.69 195 PRO A N 1
ATOM 1581 C CA . PRO A 1 195 ? -5.465 15.307 15.391 1.00 78.69 195 PRO A CA 1
ATOM 1582 C C . PRO A 1 195 ? -4.751 15.849 16.636 1.00 78.69 195 PRO A C 1
ATOM 1584 O O . PRO A 1 195 ? -3.578 16.209 16.580 1.00 78.69 195 PRO A O 1
ATOM 1587 N N . GLU A 1 196 ? -5.416 15.839 17.795 1.00 75.38 196 GLU A N 1
ATOM 1588 C CA . GLU A 1 196 ? -4.810 16.280 19.054 1.00 75.38 196 GLU A CA 1
ATOM 1589 C C . GLU A 1 196 ? -3.676 15.371 19.524 1.00 75.38 196 GLU A C 1
ATOM 1591 O O . GLU A 1 196 ? -2.742 15.853 20.162 1.00 75.38 196 GLU A O 1
ATOM 1596 N N . TYR A 1 197 ? -3.722 14.073 19.204 1.00 71.50 197 TYR A N 1
ATOM 1597 C CA . TYR A 1 197 ? -2.649 13.145 19.560 1.00 71.50 197 TYR A CA 1
ATOM 1598 C C . TYR A 1 197 ? -1.350 13.536 18.850 1.00 71.50 197 TYR A C 1
ATOM 1600 O O . TYR A 1 197 ? -0.302 13.594 19.486 1.00 71.50 197 TYR A O 1
ATOM 1608 N N . MET A 1 198 ? -1.445 13.916 17.572 1.00 64.81 198 MET A N 1
ATOM 1609 C CA . MET A 1 198 ? -0.314 14.405 16.777 1.00 64.81 198 MET A CA 1
ATOM 1610 C C . MET A 1 198 ? 0.246 15.737 17.293 1.00 64.81 198 MET A C 1
ATOM 1612 O O . MET A 1 198 ? 1.453 15.949 17.242 1.00 64.81 198 MET A O 1
ATOM 1616 N N . ILE A 1 199 ? -0.618 16.624 17.800 1.00 63.88 199 ILE A N 1
ATOM 1617 C CA . ILE A 1 199 ? -0.232 17.969 18.256 1.00 63.88 199 ILE A CA 1
ATOM 1618 C C . ILE A 1 199 ? 0.298 17.961 19.702 1.00 63.88 199 ILE A C 1
ATOM 1620 O O . ILE A 1 199 ? 1.211 18.717 20.025 1.00 63.88 199 ILE A O 1
ATOM 1624 N N . ARG A 1 200 ? -0.269 17.133 20.595 1.00 59.81 200 ARG A N 1
ATOM 1625 C CA . ARG A 1 200 ? -0.039 17.219 22.053 1.00 59.81 200 ARG A CA 1
ATOM 1626 C C . ARG A 1 200 ? 0.778 16.075 22.656 1.00 59.81 200 ARG A C 1
ATOM 1628 O O . ARG A 1 200 ? 1.313 16.258 23.749 1.00 59.81 200 ARG A O 1
ATOM 1635 N N . LYS A 1 201 ? 0.871 14.889 22.033 1.00 56.50 201 LYS A N 1
ATOM 1636 C CA . LYS A 1 201 ? 1.538 13.723 22.647 1.00 56.50 201 LYS A CA 1
ATOM 1637 C C . LYS A 1 201 ? 2.437 12.952 21.668 1.00 56.50 201 LYS A C 1
ATOM 1639 O O . LYS A 1 201 ? 1.967 12.209 20.822 1.00 56.50 201 LYS A O 1
ATOM 1644 N N . LYS A 1 202 ? 3.743 13.001 21.968 1.00 54.69 202 LYS A N 1
ATOM 1645 C CA . LYS A 1 202 ? 4.847 12.146 21.480 1.00 54.69 202 LYS A CA 1
ATOM 1646 C C . LYS A 1 202 ? 5.403 12.463 20.073 1.00 54.69 202 LYS A C 1
ATOM 1648 O O . LYS A 1 202 ? 4.873 12.075 19.040 1.00 54.69 202 LYS A O 1
ATOM 1653 N N . PHE A 1 203 ? 6.611 13.033 20.114 1.00 48.75 203 PHE A N 1
ATOM 1654 C CA . PHE A 1 203 ? 7.569 13.329 19.039 1.00 48.75 203 PHE A CA 1
ATOM 1655 C C . PHE A 1 203 ? 7.776 12.248 17.944 1.00 48.75 203 PHE A C 1
ATOM 1657 O O . PHE A 1 203 ? 7.900 12.638 16.787 1.00 48.75 203 PHE A O 1
ATOM 1664 N N . PRO A 1 204 ? 7.775 10.917 18.203 1.00 55.75 204 PRO A N 1
ATOM 1665 C CA . PRO A 1 204 ? 8.041 9.932 17.144 1.00 55.75 204 PRO A CA 1
ATOM 1666 C C . PRO A 1 204 ? 6.967 9.841 16.048 1.00 55.75 204 PRO A C 1
ATOM 1668 O O . PRO A 1 204 ? 7.242 9.288 14.989 1.00 55.75 204 PRO A O 1
ATOM 1671 N N . PHE A 1 205 ? 5.755 10.366 16.260 1.00 53.97 205 PHE A N 1
ATOM 1672 C CA . PHE A 1 205 ? 4.643 10.166 15.320 1.00 53.97 205 PHE A CA 1
ATOM 1673 C C . PHE A 1 205 ? 4.543 11.249 14.240 1.00 53.97 205 PHE A C 1
ATOM 1675 O O . PHE A 1 205 ? 4.217 10.937 13.097 1.00 53.97 205 PHE A O 1
ATOM 1682 N N . ALA A 1 206 ? 4.903 12.495 14.566 1.00 57.81 206 ALA A N 1
ATOM 1683 C CA . ALA A 1 206 ? 5.050 13.574 13.584 1.00 57.81 206 ALA A CA 1
ATOM 1684 C C . ALA A 1 206 ? 6.267 13.368 12.663 1.00 57.81 206 ALA A C 1
ATOM 1686 O O . ALA A 1 206 ? 6.300 13.901 11.556 1.00 57.81 206 ALA A O 1
ATOM 1687 N N . ILE A 1 207 ? 7.234 12.552 13.098 1.00 64.44 207 ILE A N 1
ATOM 1688 C CA . ILE A 1 207 ? 8.432 12.216 12.326 1.00 64.44 207 ILE A CA 1
ATOM 1689 C C . ILE A 1 207 ? 8.089 11.376 11.092 1.00 64.44 207 ILE A C 1
ATOM 1691 O O . ILE A 1 207 ? 8.729 11.569 10.075 1.00 64.44 207 ILE A O 1
ATOM 1695 N N . PHE A 1 208 ? 7.081 10.496 11.105 1.00 65.69 208 PHE A N 1
ATOM 1696 C CA . PHE A 1 208 ? 6.806 9.638 9.939 1.00 65.69 208 PHE A CA 1
ATOM 1697 C C . PHE A 1 208 ? 6.326 10.402 8.690 1.00 65.69 208 PHE A C 1
ATOM 1699 O O . PHE A 1 208 ? 6.883 10.164 7.618 1.00 65.69 208 PHE A O 1
ATOM 1706 N N . PRO A 1 209 ? 5.369 11.350 8.781 1.00 62.34 209 PRO A N 1
ATOM 1707 C CA . PRO A 1 209 ? 5.070 12.252 7.668 1.00 62.34 209 PRO A CA 1
ATOM 1708 C C . PRO A 1 209 ? 6.284 13.086 7.234 1.00 62.34 209 PRO A C 1
ATOM 1710 O O . PRO A 1 209 ? 6.457 13.331 6.046 1.00 62.34 209 PRO A O 1
ATOM 1713 N N . LEU A 1 210 ? 7.140 13.492 8.179 1.00 63.12 210 LEU A N 1
ATOM 1714 C CA . LEU A 1 210 ? 8.344 14.279 7.897 1.00 63.12 210 LEU A CA 1
ATOM 1715 C C . LEU A 1 210 ? 9.430 13.456 7.181 1.00 63.12 210 LEU A C 1
ATOM 1717 O O . LEU A 1 210 ? 10.005 13.927 6.211 1.00 63.12 210 LEU A O 1
ATOM 1721 N N . LEU A 1 211 ? 9.672 12.216 7.616 1.00 63.69 211 LEU A N 1
ATOM 1722 C CA . LEU A 1 211 ? 10.576 11.252 6.984 1.00 63.69 211 LEU A CA 1
ATOM 1723 C C . LEU A 1 211 ? 10.098 10.891 5.583 1.00 63.69 211 LEU A C 1
ATOM 1725 O O . LEU A 1 211 ? 10.917 10.758 4.685 1.00 63.69 211 LEU A O 1
ATOM 1729 N N . TYR A 1 212 ? 8.783 10.779 5.384 1.00 68.88 212 TYR A N 1
ATOM 1730 C CA . TYR A 1 212 ? 8.211 10.629 4.052 1.00 68.88 212 TYR A CA 1
ATOM 1731 C C . TYR A 1 212 ? 8.524 11.842 3.164 1.00 68.88 212 TYR A C 1
ATOM 1733 O O . TYR A 1 212 ? 8.974 11.656 2.040 1.00 68.88 212 TYR A O 1
ATOM 1741 N N . ILE A 1 213 ? 8.356 13.071 3.668 1.00 65.19 213 ILE A N 1
ATOM 1742 C CA . ILE A 1 213 ? 8.699 14.292 2.916 1.00 65.19 213 ILE A CA 1
ATOM 1743 C C . ILE A 1 213 ? 10.197 14.334 2.584 1.00 65.19 213 ILE A C 1
ATOM 1745 O O . ILE A 1 213 ? 10.556 14.649 1.455 1.00 65.19 213 ILE A O 1
ATOM 1749 N N . ILE A 1 214 ? 11.068 13.991 3.538 1.00 64.44 214 ILE A N 1
ATOM 1750 C CA . ILE A 1 214 ? 12.523 13.937 3.325 1.00 64.44 214 ILE A CA 1
ATOM 1751 C C . ILE A 1 214 ? 12.870 12.902 2.250 1.00 64.44 214 ILE A C 1
ATOM 1753 O O . ILE A 1 214 ? 13.613 13.206 1.325 1.00 64.44 214 ILE A O 1
ATOM 1757 N N . TYR A 1 215 ? 12.285 11.709 2.331 1.00 65.19 215 TYR A N 1
ATOM 1758 C CA . TYR A 1 215 ? 12.522 10.637 1.370 1.00 65.19 215 TYR A CA 1
ATOM 1759 C C . TYR A 1 215 ? 12.004 10.977 -0.040 1.00 65.19 215 TYR A C 1
ATOM 1761 O O . TYR A 1 215 ? 12.684 10.709 -1.025 1.00 65.19 215 TYR A O 1
ATOM 1769 N N . GLU A 1 216 ? 10.846 11.633 -0.156 1.00 65.19 216 GLU A N 1
ATOM 1770 C CA . GLU A 1 216 ? 10.331 12.137 -1.439 1.00 65.19 216 GLU A CA 1
ATOM 1771 C C . GLU A 1 216 ? 11.257 13.187 -2.071 1.00 65.19 216 GLU A C 1
ATOM 1773 O O . GLU A 1 216 ? 11.422 13.213 -3.294 1.00 65.19 216 GLU A O 1
ATOM 1778 N N . ILE A 1 217 ? 11.878 14.039 -1.245 1.00 65.25 217 ILE A N 1
ATOM 1779 C CA . ILE A 1 217 ? 12.878 15.018 -1.692 1.00 65.25 217 ILE A CA 1
ATOM 1780 C C . ILE A 1 217 ? 14.155 14.304 -2.151 1.00 65.25 217 ILE A C 1
ATOM 1782 O O . ILE A 1 217 ? 14.679 14.637 -3.210 1.00 65.25 217 ILE A O 1
ATOM 1786 N N . GLU A 1 218 ? 14.639 13.301 -1.416 1.00 63.25 218 GLU A N 1
ATOM 1787 C CA . GLU A 1 218 ? 15.806 12.509 -1.831 1.00 63.25 218 GLU A CA 1
ATOM 1788 C C . GLU A 1 218 ? 15.563 11.771 -3.157 1.00 63.25 218 GLU A C 1
ATOM 1790 O O . GLU A 1 218 ? 16.393 11.856 -4.061 1.00 63.25 218 GLU A O 1
ATOM 1795 N N . GLU A 1 219 ? 14.405 11.126 -3.338 1.00 59.97 219 GLU A N 1
ATOM 1796 C CA . GLU A 1 219 ? 14.038 10.498 -4.619 1.00 59.97 219 GLU A CA 1
ATOM 1797 C C . GLU A 1 219 ? 13.877 11.516 -5.757 1.00 59.97 219 GLU A C 1
ATOM 1799 O O . GLU A 1 219 ? 14.066 11.179 -6.924 1.00 59.97 219 GLU A O 1
ATOM 1804 N N . PHE A 1 220 ? 13.497 12.763 -5.460 1.00 62.38 220 PHE A N 1
ATOM 1805 C CA . PHE A 1 220 ? 13.463 13.828 -6.468 1.00 62.38 220 PHE A CA 1
ATOM 1806 C C . PHE A 1 220 ? 14.857 14.200 -6.957 1.00 62.38 220 PHE A C 1
ATOM 1808 O O . PHE A 1 220 ? 15.023 14.497 -8.137 1.00 62.38 220 PHE A O 1
ATOM 1815 N N . LEU A 1 221 ? 15.847 14.148 -6.072 1.00 62.06 221 LEU A N 1
ATOM 1816 C CA . LEU A 1 221 ? 17.218 14.546 -6.371 1.00 62.06 221 LEU A CA 1
ATOM 1817 C C . LEU A 1 221 ? 18.059 13.420 -6.994 1.00 62.06 221 LEU A C 1
ATOM 1819 O O . LEU A 1 221 ? 19.037 13.714 -7.674 1.00 62.06 221 LEU A O 1
ATOM 1823 N N . MET A 1 222 ? 17.695 12.153 -6.775 1.00 55.81 222 MET A N 1
ATOM 1824 C CA . MET A 1 222 ? 18.478 10.983 -7.209 1.00 55.81 222 MET A CA 1
ATOM 1825 C C . MET A 1 222 ? 18.148 10.475 -8.625 1.00 55.81 222 MET A C 1
ATOM 1827 O O . MET A 1 222 ? 18.814 9.556 -9.090 1.00 55.81 222 MET A O 1
ATOM 1831 N N . ASP A 1 223 ? 17.121 11.016 -9.293 1.00 51.38 223 ASP A N 1
ATOM 1832 C CA . ASP A 1 223 ? 16.597 10.607 -10.621 1.00 51.38 223 ASP A CA 1
AT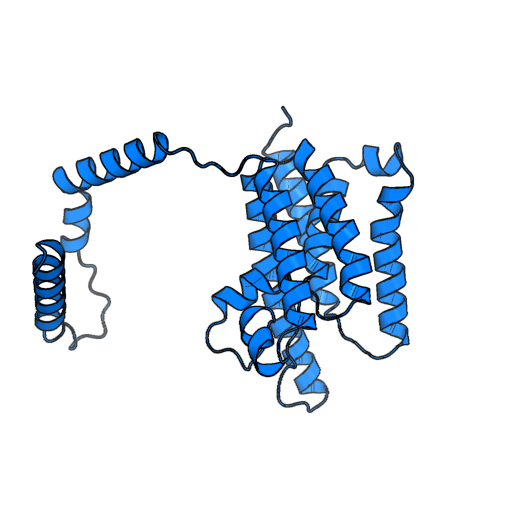OM 1833 C C . ASP A 1 223 ? 16.200 9.112 -10.766 1.00 51.38 223 ASP A C 1
ATOM 1835 O O . ASP A 1 223 ? 15.638 8.687 -11.776 1.00 51.38 223 ASP A O 1
ATOM 1839 N N . ASP A 1 224 ? 16.403 8.305 -9.723 1.00 52.53 224 ASP A N 1
ATOM 1840 C CA . ASP A 1 224 ? 15.947 6.924 -9.600 1.00 52.53 224 ASP A CA 1
ATOM 1841 C C . ASP A 1 224 ? 14.517 6.912 -9.036 1.00 52.53 224 ASP A C 1
ATOM 1843 O O . ASP A 1 224 ? 14.289 6.810 -7.830 1.00 52.53 224 ASP A O 1
ATOM 1847 N N . GLN A 1 225 ? 13.519 7.086 -9.910 1.00 53.97 225 GLN A N 1
ATOM 1848 C CA . GLN A 1 225 ? 12.105 7.037 -9.515 1.00 53.97 225 GLN A CA 1
ATOM 1849 C C . GLN A 1 225 ? 11.647 5.586 -9.324 1.00 53.97 225 GLN A C 1
ATOM 1851 O O . GLN A 1 225 ? 10.930 5.004 -10.158 1.00 53.97 225 GLN A O 1
ATOM 1856 N N . GLN A 1 226 ? 12.047 4.983 -8.205 1.00 52.59 226 GLN A N 1
ATOM 1857 C CA . GLN A 1 226 ? 11.530 3.680 -7.799 1.00 52.59 226 GLN A CA 1
ATOM 1858 C C . GLN A 1 226 ? 10.045 3.789 -7.443 1.00 52.59 226 GLN A C 1
ATOM 1860 O O . GLN A 1 226 ? 9.278 2.896 -7.829 1.00 52.59 226 GLN A O 1
ATOM 1865 N N . ASN A 1 227 ? 9.613 4.909 -6.855 1.00 62.03 227 ASN A N 1
ATOM 1866 C CA . ASN A 1 227 ? 8.233 5.085 -6.413 1.00 62.03 227 ASN A CA 1
ATOM 1867 C C . ASN A 1 227 ? 7.350 5.966 -7.309 1.00 62.03 227 ASN A C 1
ATOM 1869 O O . ASN A 1 227 ? 7.759 6.963 -7.904 1.00 62.03 227 ASN A O 1
ATOM 1873 N N . CYS A 1 228 ? 6.063 5.614 -7.338 1.00 72.44 228 CYS A N 1
ATOM 1874 C CA . CYS A 1 228 ? 5.029 6.368 -8.034 1.00 72.44 228 CYS A CA 1
ATOM 1875 C C . CYS A 1 228 ? 4.408 7.412 -7.088 1.00 72.44 228 CYS A C 1
ATOM 1877 O O . CYS A 1 228 ? 3.395 7.142 -6.434 1.00 72.44 228 CYS A O 1
ATOM 1879 N N . ARG A 1 229 ? 4.971 8.628 -7.052 1.00 76.81 229 ARG A N 1
ATOM 1880 C CA . ARG A 1 229 ? 4.507 9.728 -6.175 1.00 76.81 229 ARG A CA 1
ATOM 1881 C C . ARG A 1 229 ? 2.998 9.993 -6.211 1.00 76.81 229 ARG A C 1
ATOM 1883 O O . ARG A 1 229 ? 2.405 10.160 -5.144 1.00 76.81 229 ARG A O 1
ATOM 1890 N N . PRO A 1 230 ? 2.320 9.982 -7.379 1.00 83.44 230 PRO A N 1
ATOM 1891 C CA . PRO A 1 230 ? 0.869 10.167 -7.408 1.00 83.44 230 PRO A CA 1
ATOM 1892 C C . PRO A 1 230 ? 0.106 9.111 -6.603 1.00 83.44 230 PRO A C 1
ATOM 1894 O O . PRO A 1 230 ? -0.916 9.425 -5.997 1.00 83.44 230 PRO A O 1
ATOM 1897 N N . ALA A 1 231 ? 0.614 7.877 -6.540 1.00 87.94 231 ALA A N 1
ATOM 1898 C CA . ALA A 1 231 ? 0.008 6.812 -5.747 1.00 87.94 231 ALA A CA 1
ATOM 1899 C C . ALA A 1 231 ? 0.211 7.047 -4.243 1.00 87.94 231 ALA A C 1
ATOM 1901 O O . ALA A 1 231 ? -0.702 6.786 -3.460 1.00 87.94 231 ALA A O 1
ATOM 1902 N N . HIS A 1 232 ? 1.353 7.606 -3.833 1.00 86.00 232 HIS A N 1
ATOM 1903 C CA . HIS A 1 232 ? 1.585 7.992 -2.441 1.00 86.00 232 HIS A CA 1
ATOM 1904 C C . HIS A 1 232 ? 0.644 9.116 -1.993 1.00 86.00 232 HIS A C 1
ATOM 1906 O O . HIS A 1 232 ? -0.060 8.962 -0.993 1.00 86.00 232 HIS A O 1
ATOM 1912 N N . ILE A 1 233 ? 0.556 10.199 -2.776 1.00 84.75 233 ILE A N 1
ATOM 1913 C CA . ILE A 1 233 ? -0.353 11.325 -2.507 1.00 84.75 233 ILE A CA 1
ATOM 1914 C C . ILE A 1 233 ? -1.799 10.829 -2.443 1.00 84.75 233 ILE A C 1
ATOM 1916 O O . ILE A 1 233 ? -2.530 11.141 -1.501 1.00 84.75 233 ILE A O 1
ATOM 1920 N N . ALA A 1 234 ? -2.207 10.002 -3.407 1.00 89.12 234 ALA A N 1
ATOM 1921 C CA . ALA A 1 234 ? -3.537 9.413 -3.404 1.00 89.12 234 ALA A CA 1
ATOM 1922 C C . ALA A 1 234 ? -3.788 8.563 -2.155 1.00 89.12 234 ALA A C 1
ATOM 1924 O O . ALA A 1 234 ? -4.856 8.668 -1.562 1.00 89.12 234 ALA A O 1
ATOM 1925 N N . SER A 1 235 ? -2.806 7.783 -1.705 1.00 92.12 235 SER A N 1
ATOM 1926 C CA . SER A 1 235 ? -2.925 6.969 -0.488 1.00 92.12 235 SER A CA 1
ATOM 1927 C C . SER A 1 235 ? -3.098 7.823 0.768 1.00 92.12 235 SER A C 1
ATOM 1929 O O . SER A 1 235 ? -3.905 7.485 1.634 1.00 92.12 235 SER A O 1
ATOM 1931 N N . MET A 1 236 ? -2.409 8.965 0.855 1.00 90.19 236 MET A N 1
ATOM 1932 C CA . MET A 1 236 ? -2.600 9.936 1.941 1.00 90.19 236 MET A CA 1
ATOM 1933 C C . MET A 1 236 ? -4.025 10.511 1.923 1.00 90.19 236 MET A C 1
ATOM 1935 O O . MET A 1 236 ? -4.686 10.557 2.963 1.00 90.19 236 MET A O 1
ATOM 1939 N N . ILE A 1 237 ? -4.529 10.890 0.742 1.00 91.12 237 ILE A N 1
ATOM 1940 C CA . ILE A 1 237 ? -5.898 11.405 0.561 1.00 91.12 237 ILE A CA 1
ATOM 1941 C C . ILE A 1 237 ? -6.936 10.332 0.912 1.00 91.12 237 ILE A C 1
ATOM 1943 O O . ILE A 1 237 ? -7.903 10.623 1.620 1.00 91.12 237 ILE A O 1
ATOM 1947 N N . ILE A 1 238 ? -6.737 9.092 0.455 1.00 94.25 238 ILE A N 1
ATOM 1948 C CA . ILE A 1 238 ? -7.608 7.946 0.753 1.00 94.25 238 ILE A CA 1
ATOM 1949 C C . ILE A 1 238 ? -7.631 7.697 2.257 1.00 94.25 238 ILE A C 1
ATOM 1951 O O . ILE A 1 238 ? -8.712 7.611 2.834 1.00 94.25 238 ILE A O 1
ATOM 1955 N N . GLY A 1 239 ? -6.461 7.643 2.896 1.00 93.38 239 GLY A N 1
ATOM 1956 C CA . GLY A 1 239 ? -6.324 7.496 4.341 1.00 93.38 239 GLY A CA 1
ATOM 1957 C C . GLY A 1 239 ? -7.097 8.565 5.104 1.00 93.38 239 GLY A C 1
ATOM 1958 O O . GLY A 1 239 ? -7.968 8.242 5.910 1.00 93.38 239 GLY A O 1
ATOM 1959 N N . ALA A 1 240 ? -6.845 9.839 4.795 1.00 91.81 240 ALA A N 1
ATOM 1960 C CA . ALA A 1 240 ? -7.521 10.966 5.432 1.00 91.81 240 ALA A CA 1
ATOM 1961 C C . ALA A 1 240 ? -9.046 10.926 5.224 1.00 91.81 240 ALA A C 1
ATOM 1963 O O . ALA A 1 240 ? -9.814 11.088 6.174 1.00 91.81 240 ALA A O 1
ATOM 1964 N N . THR A 1 241 ? -9.495 10.651 3.996 1.00 93.88 241 THR A N 1
ATOM 1965 C CA . THR A 1 241 ? -10.921 10.554 3.647 1.00 93.88 241 THR A CA 1
ATOM 1966 C C . THR A 1 241 ? -11.593 9.407 4.393 1.00 93.88 241 THR A C 1
ATOM 1968 O O . THR A 1 241 ? -12.665 9.579 4.973 1.00 93.88 241 THR A O 1
ATOM 1971 N N . TYR A 1 242 ? -10.954 8.239 4.429 1.00 92.31 242 TYR A N 1
ATOM 1972 C CA . TYR A 1 242 ? -11.476 7.075 5.135 1.00 92.31 242 TYR A CA 1
ATOM 1973 C C . TYR A 1 242 ? -11.538 7.323 6.646 1.00 92.31 242 TYR A C 1
ATOM 1975 O O . TYR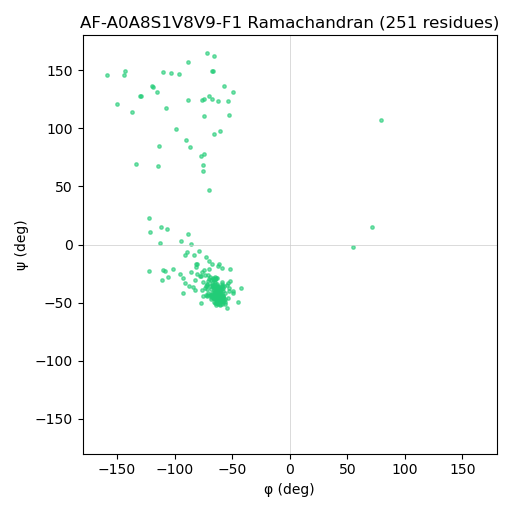 A 1 242 ? -12.544 6.995 7.276 1.00 92.31 242 TYR A O 1
ATOM 1983 N N . GLY A 1 243 ? -10.525 7.987 7.212 1.00 89.06 243 GLY A N 1
ATOM 1984 C CA . GLY A 1 243 ? -10.527 8.455 8.599 1.00 89.06 243 GLY A CA 1
ATOM 1985 C C . GLY A 1 243 ? -11.687 9.411 8.897 1.00 89.06 243 GLY A C 1
ATOM 1986 O O . GLY A 1 243 ? -12.370 9.240 9.906 1.00 89.06 243 GLY A O 1
ATOM 1987 N N . LEU A 1 244 ? -11.984 10.365 8.003 1.00 90.31 244 LEU A N 1
ATOM 1988 C CA . LEU A 1 244 ? -13.134 11.278 8.134 1.00 90.31 244 LEU A CA 1
ATOM 1989 C C . LEU A 1 244 ? -14.470 10.527 8.101 1.00 90.31 244 LEU A C 1
ATOM 1991 O O . LEU A 1 244 ? -15.344 10.787 8.931 1.00 90.31 244 LEU A O 1
ATOM 1995 N N . ILE A 1 245 ? -14.630 9.593 7.158 1.00 87.88 245 ILE A N 1
ATOM 1996 C CA . ILE A 1 245 ? -15.825 8.743 7.050 1.00 87.88 245 ILE A CA 1
ATOM 1997 C C . ILE A 1 245 ? -15.999 7.955 8.348 1.00 87.88 245 ILE A C 1
ATOM 1999 O O . ILE A 1 245 ? -17.082 7.963 8.936 1.00 87.88 245 ILE A O 1
ATOM 2003 N N . PHE A 1 246 ? -14.930 7.321 8.830 1.00 83.69 246 PHE A N 1
ATOM 2004 C CA . PHE A 1 246 ? -14.985 6.531 10.051 1.00 83.69 246 PHE A CA 1
ATOM 2005 C C . PHE A 1 246 ? -15.349 7.405 11.259 1.00 83.69 246 PHE A C 1
ATOM 2007 O O . PHE A 1 246 ? -16.296 7.087 11.969 1.00 83.69 246 PHE A O 1
ATOM 2014 N N . LYS A 1 247 ? -14.710 8.570 11.416 1.00 82.75 247 LYS A N 1
ATOM 2015 C CA . LYS A 1 247 ? -15.008 9.551 12.475 1.00 82.75 247 LYS A CA 1
ATOM 2016 C C . LYS A 1 247 ? -16.460 10.044 12.459 1.00 82.75 247 LYS A C 1
ATOM 2018 O O . LYS A 1 247 ? -17.038 10.276 13.517 1.00 82.75 247 LYS A O 1
ATOM 2023 N N . LYS A 1 248 ? -17.045 10.231 11.270 1.00 83.00 248 LYS A N 1
ATOM 2024 C CA . LYS A 1 248 ? -18.419 10.731 11.100 1.00 83.00 248 LYS A CA 1
ATOM 2025 C C . LYS A 1 248 ? -19.474 9.667 11.407 1.00 83.00 248 LYS A C 1
ATOM 2027 O O . LYS A 1 248 ? -20.476 9.981 12.045 1.00 83.00 248 LYS A O 1
ATOM 2032 N N . TYR A 1 249 ? -19.280 8.443 10.916 1.00 77.00 249 TYR A N 1
ATOM 2033 C CA . TYR A 1 249 ? -20.319 7.404 10.938 1.00 77.00 249 TYR A CA 1
ATOM 2034 C C . TYR A 1 249 ? -20.144 6.369 12.050 1.00 77.00 249 TYR A C 1
ATOM 2036 O O . TYR A 1 249 ? -21.117 5.735 12.449 1.00 77.00 249 TYR A O 1
ATOM 2044 N N . TYR A 1 250 ? -18.935 6.220 12.582 1.00 66.19 250 TYR A N 1
ATOM 2045 C CA . TYR A 1 250 ? -18.637 5.345 13.705 1.00 66.19 250 TYR A CA 1
ATOM 2046 C C . TYR A 1 250 ? -18.242 6.237 14.880 1.00 66.19 250 TYR A C 1
ATOM 2048 O O . TYR A 1 250 ? -17.066 6.534 15.085 1.00 66.19 250 TYR A O 1
ATOM 2056 N N . LYS A 1 251 ? -19.246 6.723 15.629 1.00 52.47 251 LYS A N 1
ATOM 2057 C CA . LYS A 1 251 ? -18.996 7.390 16.915 1.00 52.47 251 LYS A CA 1
ATOM 2058 C C . LYS A 1 251 ? -18.152 6.443 17.765 1.00 52.47 251 LYS A C 1
ATOM 2060 O O . LYS A 1 251 ? -18.537 5.290 17.951 1.00 52.47 251 LYS A O 1
ATOM 2065 N N . PHE A 1 252 ? -16.998 6.932 18.208 1.00 52.00 252 PHE A N 1
ATOM 2066 C CA . PHE A 1 252 ? -16.113 6.212 19.111 1.00 52.00 252 PHE A CA 1
ATOM 2067 C C . PHE A 1 252 ? -16.912 5.671 20.303 1.00 52.00 252 PHE A C 1
ATOM 2069 O O . PHE A 1 252 ? -17.725 6.403 20.868 1.00 52.00 252 PHE A O 1
ATOM 2076 N N . LEU A 1 253 ? -16.711 4.382 20.597 1.00 40.84 253 LEU A N 1
ATOM 2077 C CA . LEU A 1 253 ? -17.136 3.743 21.843 1.00 40.84 253 LEU A CA 1
ATOM 2078 C C . LEU A 1 253 ? -16.475 4.441 23.032 1.00 40.84 253 LEU A C 1
ATOM 2080 O O . LEU A 1 253 ? -15.250 4.690 22.933 1.00 40.84 253 LEU A O 1
#

Solvent-accessible surface area (backbone atoms only — not comparable to full-atom values): 13728 Å² total; per-residue (Å²): 133,59,73,68,58,55,52,51,52,53,51,54,48,56,55,55,67,56,51,76,80,63,78,85,61,104,58,92,73,82,59,66,72,68,56,51,52,67,70,30,70,68,49,43,52,49,50,50,51,50,53,52,52,49,68,72,57,73,83,64,68,43,52,64,48,52,52,51,51,52,54,52,46,24,52,50,44,30,50,46,54,75,74,45,61,65,91,68,50,44,62,48,33,16,47,39,81,88,37,89,64,56,69,58,10,32,66,33,6,31,42,15,37,86,45,70,65,58,38,67,60,28,48,61,43,29,55,48,15,44,56,59,31,45,78,78,40,53,39,66,56,52,51,50,51,51,54,55,44,20,51,52,30,46,50,44,35,52,55,50,48,46,53,52,28,56,75,71,72,42,93,69,53,72,73,37,57,38,29,58,29,49,17,39,18,34,40,30,16,35,46,58,62,42,50,62,46,67,75,74,56,68,75,79,63,59,43,52,65,48,51,49,53,52,50,54,52,50,43,65,72,64,75,60,72,80,68,55,62,70,17,42,54,48,15,31,52,50,13,30,51,51,18,48,52,43,57,71,75,48,71,80,129

Radius of gyration: 23.41 Å; Cα contacts (8 Å, |Δi|>4): 271; chains: 1; bounding box: 56×62×54 Å

Secondary structure (DSSP, 8-state):
--HHHHHHHHHHHHHHHTTTTSTT--S----HHHHHTTT-HHHHHHHHHHHHHHHH------TTHHHHHHHHHHHHHHHHHHHS-HHHHHHHHSB-TT-S--HHHHHHGGG---SHHHHHHHHHHHHHHHHHHHTTS-HHHHHHHHHHHHHHHHHHHHHHHHHHHHHTT--SPPPB--HHHHHHHHHHHHHHH-HHHHHHS-TTTTHHHHHHHHHHHHHHHS----S-HHHHHHHHHHHHHHHHHHHHHS---

pLDDT: mean 74.31, std 15.58, range [38.97, 94.94]

Foldseek 3Di:
DDPVVVVVVVVVVVVVVVVVVPPPDPDDPPPPVVVVCVVPPVNVVVVVVVVVVCVVPPPDCWLPNLLVVLLVLLVVQQVCLVPPDPVPNLLQQFQWPVHPDVPRNLLRLLSHDNDPVCCVLQSVLLSVLSVLVSLQDTPVLLVVLSNVLSNQLSVLCVVVQCVVCVVVVHPTGDTAGNNNLNSLLSLLLNCQLCVVCVVPPDDPSVVSVVVVVVVVVVCVVPVPCNDDVVSNVVSSVSSNVSSVVCVVPPPGD

Mean predicted aligned error: 14.46 Å

Sequence (253 aa):
MNTLTKIAKQFCKQIKEKKDDILSSDTYIYAKQKLQIINDPKFIQKTIKIEESAKAKNYYLTSKQFPILLCAGTLFFYHLWQVMPYSKIFKHTSISEYTKDLLYPILLAPSSHQTTQSFLTYVPALICGLYLNGYYMNYKGMIGLYLINSLLSSAITFYYEKYRNQQLGISMMSPKTTGACTALAYIFSFVVLQPEYMIRKKFPFAIFPLLYIIYEIEEFLMDDQQNCRPAHIASMIIGATYGLIFKKYYKFL

Organism: NCBI:txid43138